Protein AF-A0AAE0IAZ5-F1 (afdb_monomer_lite)

pLDDT: mean 84.2, std 18.32, range [45.0, 98.31]

Foldseek 3Di:
DDDPDPPPPPPQDDFQDDCCVLLVQQFPVPRHRAASDADPVPRGGDPHDQDPVLVVVLVVLSSVLSNDQLQCSLPDCSLLVSNCSRHDPVCNVCSVVSSVVSSVSSVCVVVVVPPPPPPPPPPPPDPPPPPDDDDDPPPDDDPDDDPPPDDPDDDDPDDPPPDPPPVVVVVVVVVVVVVVVVVVVVVVVVVVVVVVVVVVVVVVVVVVVVVVVVVVVVVVVVVVVVVVVVVVVVVD

Secondary structure (DSSP, 8-state):
-----------PPPPSS-HHHHHT-EETTTTEEB-SSEEGGGTEE--PBPPHHHHHHHHHHHHHHTTS-HHHHHH-HHHHHHHHHHS-TTSGGGHHHHHHHHHHHHHHHHTT----------TT----------------------------------------THHHHHHHHHHHHHHHHHHHHHHHHHHHHHHHHHHHHHHHHHHHHHHHHHHHHHHHHHHHHHHHHHHHHTT-

Organism: NCBI:txid516989

Sequence (236 aa):
MPPTAYISRVKQEPKLWDPEEVIQLVNPATGSERCGGQAVTCGRRCQRKIAHVKVSRARRILDELAMLEPAEAAMSPRLSDVLDIMLCYQHGSQADEVSQQWTQRLLRLRTGISRPRLRTPRLGESPVPPAGHNNTKSNSQDGKNHKFKTSPKAHHAYFKQQPDSDNVEEDRQEDKAKAKARAEKRSEEARRMNNERNKRVKKKKKKKKKKKKKKKKKKKKKKKKNTANGKKQKRR

Radius of gyration: 33.98 Å; chains: 1; bounding box: 92×80×81 Å

Structure (mmCIF, N/CA/C/O backbone):
data_AF-A0AAE0IAZ5-F1
#
_entry.id   AF-A0AAE0IAZ5-F1
#
loop_
_atom_site.group_PDB
_atom_site.id
_atom_site.type_symbol
_atom_site.label_atom_id
_atom_site.label_alt_id
_atom_site.label_comp_id
_atom_site.label_asym_id
_atom_site.label_entity_id
_atom_site.label_seq_id
_atom_site.pdbx_PDB_ins_code
_atom_site.Cartn_x
_atom_site.Cartn_y
_atom_site.Cartn_z
_atom_site.occupancy
_atom_site.B_iso_or_equiv
_atom_site.auth_seq_id
_atom_site.auth_comp_id
_atom_site.auth_asym_id
_atom_site.auth_atom_id
_atom_site.pdbx_PDB_model_num
ATOM 1 N N . MET A 1 1 ? -39.108 4.772 -5.697 1.00 56.38 1 MET A N 1
ATOM 2 C CA . MET A 1 1 ? -38.321 3.710 -6.356 1.00 56.38 1 MET A CA 1
ATOM 3 C C . MET A 1 1 ? -36.854 4.112 -6.322 1.00 56.38 1 MET A C 1
ATOM 5 O O . MET A 1 1 ? -36.575 5.241 -6.709 1.00 56.38 1 MET A O 1
ATOM 9 N N . PRO A 1 2 ? -35.941 3.298 -5.766 1.00 58.88 2 PRO A N 1
ATOM 10 C CA . PRO A 1 2 ? -34.517 3.621 -5.771 1.00 58.88 2 PRO A CA 1
ATOM 11 C C . PRO A 1 2 ? -33.934 3.433 -7.185 1.00 58.88 2 PRO A C 1
ATOM 13 O O . PRO A 1 2 ? -34.322 2.481 -7.863 1.00 58.88 2 PRO A O 1
ATOM 16 N N . PRO A 1 3 ? -33.021 4.308 -7.641 1.00 64.81 3 PRO A N 1
ATOM 17 C CA . PRO A 1 3 ? -32.363 4.148 -8.931 1.00 64.81 3 PRO A CA 1
ATOM 18 C C . PRO A 1 3 ? -31.509 2.876 -8.914 1.00 64.81 3 PRO A C 1
ATOM 20 O O . PRO A 1 3 ? -30.591 2.731 -8.105 1.00 64.81 3 PRO A O 1
ATOM 23 N N . THR A 1 4 ? -31.824 1.938 -9.803 1.00 66.25 4 THR A N 1
ATOM 24 C CA . THR A 1 4 ? -30.995 0.768 -10.090 1.00 66.25 4 THR A CA 1
ATOM 25 C C . THR A 1 4 ? -29.730 1.250 -10.788 1.00 66.25 4 THR A C 1
ATOM 27 O O . THR A 1 4 ? -29.725 1.472 -11.997 1.00 66.25 4 THR A O 1
ATOM 30 N N . ALA A 1 5 ? -28.662 1.470 -10.021 1.00 64.81 5 ALA A N 1
ATOM 31 C CA . ALA A 1 5 ? -27.347 1.728 -10.584 1.00 64.81 5 ALA A CA 1
ATOM 32 C C . ALA A 1 5 ? -26.953 0.517 -11.439 1.00 64.81 5 ALA A C 1
ATOM 34 O O . ALA A 1 5 ? -26.715 -0.573 -10.917 1.00 64.81 5 ALA A O 1
ATOM 35 N N . TYR A 1 6 ? -26.938 0.710 -12.755 1.00 66.12 6 TYR A N 1
ATOM 36 C CA . TYR A 1 6 ? -26.460 -0.267 -13.719 1.00 66.12 6 TYR A CA 1
ATOM 37 C C . TYR A 1 6 ? -24.952 -0.408 -13.489 1.00 66.12 6 TYR A C 1
ATOM 39 O O . TYR A 1 6 ? -24.154 0.403 -13.956 1.00 66.12 6 TYR A O 1
ATOM 47 N N . ILE A 1 7 ? -24.553 -1.376 -12.662 1.00 70.44 7 ILE A N 1
ATOM 48 C CA . ILE A 1 7 ? -23.143 -1.713 -12.477 1.00 70.44 7 ILE A CA 1
ATOM 49 C C . ILE A 1 7 ? -22.727 -2.422 -13.759 1.00 70.44 7 ILE A C 1
ATOM 51 O O . ILE A 1 7 ? -22.862 -3.639 -13.883 1.00 70.44 7 ILE A O 1
ATOM 55 N N . SER A 1 8 ? -22.264 -1.644 -14.735 1.00 65.00 8 SER A N 1
ATOM 56 C CA . SER A 1 8 ? -21.617 -2.168 -15.928 1.00 65.00 8 SER A CA 1
ATOM 57 C C . SER A 1 8 ? -20.463 -3.059 -15.475 1.00 65.00 8 SER A C 1
ATOM 59 O O . SER A 1 8 ? -19.454 -2.577 -14.959 1.00 65.00 8 SER A O 1
ATOM 61 N N . ARG A 1 9 ? -20.637 -4.380 -15.612 1.00 70.94 9 ARG A N 1
ATOM 62 C CA . ARG A 1 9 ? -19.558 -5.356 -15.454 1.00 70.94 9 ARG A CA 1
ATOM 63 C C . ARG A 1 9 ? -18.517 -5.019 -16.510 1.00 70.94 9 ARG A C 1
ATOM 65 O O . ARG A 1 9 ? -18.689 -5.357 -17.677 1.00 70.94 9 ARG A O 1
ATOM 72 N N . VAL A 1 10 ? -17.460 -4.330 -16.100 1.00 73.19 10 VAL A N 1
ATOM 73 C CA . VAL A 1 10 ? -16.262 -4.177 -16.920 1.00 73.19 10 VAL A CA 1
ATOM 74 C C . VAL A 1 10 ? -15.781 -5.596 -17.209 1.00 73.19 10 VAL A C 1
ATOM 76 O O . VAL A 1 10 ? -15.456 -6.334 -16.275 1.00 73.19 10 VAL A O 1
ATOM 79 N N . LYS A 1 11 ? -15.837 -6.015 -18.479 1.00 78.62 11 LYS A N 1
ATOM 80 C CA . LYS A 1 11 ? -15.217 -7.269 -18.907 1.00 78.62 11 LYS A CA 1
ATOM 81 C C . LYS A 1 11 ? -13.735 -7.119 -18.591 1.00 78.62 11 LYS A C 1
ATOM 83 O O . LYS A 1 11 ? -13.081 -6.259 -19.168 1.00 78.62 11 LYS A O 1
ATOM 88 N N . GLN A 1 12 ? -13.250 -7.869 -17.608 1.00 81.00 12 GLN A N 1
ATOM 89 C CA . GLN A 1 12 ? -11.823 -7.889 -17.330 1.00 81.00 12 GLN A CA 1
ATOM 90 C C . GLN A 1 12 ? -11.151 -8.570 -18.512 1.00 81.00 12 GLN A C 1
ATOM 92 O O . GLN A 1 12 ? -11.561 -9.667 -18.899 1.00 81.00 12 GLN A O 1
ATOM 97 N N . GLU A 1 13 ? -10.176 -7.891 -19.107 1.00 84.75 13 GLU A N 1
ATOM 98 C CA . GLU A 1 13 ? -9.332 -8.502 -20.121 1.00 84.75 13 GLU A CA 1
ATOM 99 C C . GLU A 1 13 ? -8.625 -9.725 -19.514 1.00 84.75 13 GLU A C 1
ATOM 101 O O . GLU A 1 13 ? -8.307 -9.730 -18.315 1.00 84.75 13 GLU A O 1
ATOM 106 N N . PRO A 1 14 ? -8.453 -10.803 -20.295 1.00 90.38 14 PRO A N 1
ATOM 107 C CA . PRO A 1 14 ? -7.810 -12.007 -19.802 1.00 90.38 14 PRO A CA 1
ATOM 108 C C . PRO A 1 14 ? -6.362 -11.693 -19.416 1.00 90.38 14 PRO A C 1
ATOM 110 O O . PRO A 1 14 ? -5.584 -11.192 -20.223 1.00 90.38 14 PRO A O 1
ATOM 113 N N . LYS A 1 15 ? -5.999 -11.997 -18.169 1.00 94.31 15 LYS A N 1
ATOM 114 C CA . LYS A 1 15 ? -4.617 -11.886 -17.691 1.00 94.31 15 LYS A CA 1
ATOM 115 C C . LYS A 1 15 ? -3.776 -12.992 -18.326 1.00 94.31 15 LYS A C 1
ATOM 117 O O . LYS A 1 15 ? -4.202 -14.147 -18.337 1.00 94.31 15 LYS A O 1
ATOM 122 N N . LEU A 1 16 ? -2.581 -12.648 -18.801 1.00 95.19 16 LEU A N 1
ATOM 123 C CA . LEU A 1 16 ? -1.639 -13.589 -19.414 1.00 95.19 16 LEU A CA 1
ATOM 124 C C . LEU A 1 16 ? -0.946 -14.474 -18.369 1.00 95.19 16 LEU A C 1
ATOM 126 O O . LEU A 1 16 ? -0.566 -15.606 -18.657 1.00 95.19 16 LEU A O 1
ATOM 130 N N . TRP A 1 17 ? -0.791 -13.971 -17.143 1.00 95.94 17 TRP A N 1
ATOM 131 C CA . TRP A 1 17 ? -0.196 -14.698 -16.023 1.00 95.94 17 TRP A CA 1
ATOM 132 C C . TRP A 1 17 ? -0.843 -14.296 -14.693 1.00 95.94 17 TRP A C 1
ATOM 134 O O . TRP A 1 17 ? -1.392 -13.203 -14.563 1.00 95.94 17 TRP A O 1
ATOM 144 N N . ASP A 1 18 ? -0.791 -15.183 -13.693 1.00 95.38 18 ASP A N 1
ATOM 145 C CA . ASP A 1 18 ? -1.303 -14.884 -12.351 1.00 95.38 18 ASP A CA 1
ATOM 146 C C . ASP A 1 18 ? -0.231 -14.180 -11.496 1.00 95.38 18 ASP A C 1
ATOM 148 O O . ASP A 1 18 ? 0.785 -14.795 -11.137 1.00 95.38 18 ASP A O 1
ATOM 152 N N . PRO A 1 19 ? -0.429 -12.903 -11.115 1.00 95.25 19 PRO A N 1
ATOM 153 C CA . PRO A 1 19 ? 0.534 -12.198 -10.289 1.00 95.25 19 PRO A CA 1
ATOM 154 C C . PRO A 1 19 ? 0.683 -12.785 -8.887 1.00 95.25 19 PRO A C 1
ATOM 156 O O . PRO A 1 19 ? 1.767 -12.686 -8.310 1.00 95.25 19 PRO A O 1
ATOM 159 N N . GLU A 1 20 ? -0.348 -13.413 -8.315 1.00 94.19 20 GLU A N 1
ATOM 160 C CA . GLU A 1 20 ? -0.234 -13.973 -6.968 1.00 94.19 20 GLU A CA 1
ATOM 161 C C . GLU A 1 20 ? 0.734 -15.160 -6.932 1.00 94.19 20 GLU A C 1
ATOM 163 O O . GLU A 1 20 ? 1.584 -15.232 -6.033 1.00 94.19 20 GLU A O 1
ATOM 168 N N . GLU A 1 21 ? 0.654 -16.038 -7.933 1.00 92.81 21 GLU A N 1
ATOM 169 C CA . GLU A 1 21 ? 1.495 -17.226 -8.064 1.00 92.81 21 GLU A CA 1
ATOM 170 C C . GLU A 1 21 ? 2.947 -16.873 -8.420 1.00 92.81 21 GLU A C 1
ATOM 172 O O . GLU A 1 21 ? 3.891 -17.307 -7.747 1.00 92.81 21 GLU A O 1
ATOM 177 N N . VAL A 1 22 ? 3.137 -16.046 -9.452 1.00 94.12 22 VAL A N 1
ATOM 178 C CA . VAL A 1 22 ? 4.458 -15.752 -10.032 1.00 94.12 22 VAL A CA 1
ATOM 179 C C . VAL A 1 22 ? 5.316 -14.944 -9.066 1.00 94.12 22 VAL A C 1
ATOM 181 O O . VAL A 1 22 ? 6.473 -15.279 -8.780 1.00 94.12 22 VAL A O 1
ATOM 184 N N . ILE A 1 23 ? 4.734 -13.885 -8.512 1.00 93.06 23 ILE A N 1
ATOM 185 C CA . ILE A 1 23 ? 5.433 -12.963 -7.618 1.00 93.06 23 ILE A CA 1
ATOM 186 C C . ILE A 1 23 ? 5.443 -13.491 -6.177 1.00 93.06 23 ILE A C 1
ATOM 188 O O . ILE A 1 23 ? 6.266 -13.073 -5.356 1.00 93.06 23 ILE A O 1
ATOM 192 N N . GLN A 1 24 ? 4.605 -14.491 -5.878 1.00 92.38 24 GLN A N 1
ATOM 193 C CA . GLN A 1 24 ? 4.388 -15.025 -4.536 1.00 92.38 24 GLN A CA 1
ATOM 194 C C . GLN A 1 24 ? 3.959 -13.904 -3.591 1.00 92.38 24 GLN A C 1
ATOM 196 O O . GLN A 1 24 ? 4.603 -13.653 -2.574 1.00 92.38 24 GLN A O 1
ATOM 201 N N . LEU A 1 25 ? 2.903 -13.164 -3.928 1.00 91.50 25 LEU A N 1
ATOM 202 C CA . LEU A 1 25 ? 2.459 -12.024 -3.115 1.00 91.50 25 LEU A CA 1
ATOM 203 C C . LEU A 1 25 ? 2.058 -12.467 -1.694 1.00 91.50 25 LEU A C 1
ATOM 205 O O . LEU A 1 25 ? 2.362 -11.803 -0.698 1.00 91.50 25 LEU A O 1
ATOM 209 N N . VAL A 1 26 ? 1.451 -13.650 -1.596 1.00 93.25 26 VAL A N 1
ATOM 210 C CA . VAL A 1 26 ? 1.070 -14.292 -0.338 1.00 93.25 26 VAL A CA 1
ATOM 211 C C . VAL A 1 26 ? 2.294 -14.948 0.303 1.00 93.25 26 VAL A C 1
ATOM 213 O O . VAL A 1 26 ? 3.013 -15.729 -0.319 1.00 93.25 26 VAL A O 1
ATOM 216 N N . ASN A 1 27 ? 2.559 -14.637 1.574 1.00 90.19 27 ASN A N 1
ATOM 217 C CA . ASN A 1 27 ? 3.626 -15.298 2.316 1.00 90.19 27 ASN A CA 1
ATOM 218 C C . ASN A 1 27 ? 3.167 -16.716 2.712 1.00 90.19 27 ASN A C 1
ATOM 220 O O . ASN A 1 27 ? 2.237 -16.822 3.522 1.00 90.19 27 ASN A O 1
ATOM 224 N N . PRO A 1 28 ? 3.828 -17.785 2.224 1.00 87.50 28 PRO A N 1
ATOM 225 C CA . PRO A 1 28 ? 3.380 -19.165 2.426 1.00 87.50 28 PRO A CA 1
ATOM 226 C C . PRO A 1 28 ? 3.328 -19.563 3.904 1.00 87.50 28 PRO A C 1
ATOM 228 O O . PRO A 1 28 ? 2.461 -20.329 4.301 1.00 87.50 28 PRO A O 1
ATOM 231 N N . ALA A 1 29 ? 4.182 -18.980 4.752 1.00 89.44 29 ALA A N 1
ATOM 232 C CA . ALA A 1 29 ? 4.196 -19.276 6.184 1.00 89.44 29 ALA A CA 1
ATOM 233 C C . ALA A 1 29 ? 2.970 -18.730 6.936 1.00 89.44 29 ALA A C 1
ATOM 235 O O . ALA A 1 29 ? 2.714 -19.129 8.067 1.00 89.44 29 ALA A O 1
ATOM 236 N N . THR A 1 30 ? 2.255 -17.757 6.362 1.00 91.81 30 THR A N 1
ATOM 237 C CA . THR A 1 30 ? 1.129 -17.088 7.042 1.00 91.81 30 THR A CA 1
ATOM 238 C C . THR A 1 30 ? -0.175 -17.117 6.255 1.00 91.81 30 THR A C 1
ATOM 240 O O . THR A 1 30 ? -1.196 -16.727 6.812 1.00 91.81 30 THR A O 1
ATOM 243 N N . GLY A 1 31 ? -0.141 -17.468 4.965 1.00 93.00 31 GLY A N 1
ATOM 244 C CA . GLY A 1 31 ? -1.288 -17.333 4.064 1.00 93.00 31 GLY A CA 1
ATOM 245 C C . GLY A 1 31 ? -1.768 -15.887 3.895 1.00 93.00 31 GLY A C 1
ATOM 246 O O . GLY A 1 31 ? -2.917 -15.659 3.544 1.00 93.00 31 GLY A O 1
ATOM 247 N N . SER A 1 32 ? -0.925 -14.891 4.198 1.00 94.69 32 SER A N 1
ATOM 248 C CA . SER A 1 32 ? -1.301 -13.474 4.146 1.00 94.69 32 SER A CA 1
ATOM 249 C C . SER A 1 32 ? -0.265 -12.637 3.408 1.00 94.69 32 SER A C 1
ATOM 251 O O . SER A 1 32 ? 0.919 -12.977 3.369 1.00 94.69 32 SER A O 1
ATOM 253 N N . GLU A 1 33 ? -0.712 -11.521 2.847 1.00 95.25 33 GLU A N 1
ATOM 254 C CA . GLU A 1 33 ? 0.133 -10.561 2.142 1.00 95.25 33 GLU A CA 1
ATOM 255 C C . GLU A 1 33 ? 0.998 -9.807 3.157 1.00 95.25 33 GLU A C 1
ATOM 257 O O . GLU A 1 33 ? 0.514 -9.117 4.065 1.00 95.25 33 GLU A O 1
ATOM 262 N N . ARG A 1 34 ? 2.310 -9.997 3.050 1.00 96.25 34 ARG A N 1
ATOM 263 C CA . ARG A 1 34 ? 3.309 -9.442 3.968 1.00 96.25 34 ARG A CA 1
ATOM 264 C C . ARG A 1 34 ? 4.427 -8.799 3.162 1.00 96.25 34 ARG A C 1
ATOM 266 O O . ARG A 1 34 ? 4.444 -8.861 1.938 1.00 96.25 34 ARG A O 1
ATOM 273 N N . CYS A 1 35 ? 5.354 -8.176 3.878 1.00 97.31 35 CYS A N 1
ATOM 274 C CA . CYS A 1 35 ? 6.559 -7.616 3.288 1.00 97.31 35 CYS A CA 1
ATOM 275 C C . CYS A 1 35 ? 7.282 -8.635 2.389 1.00 97.31 35 CYS A C 1
ATOM 277 O O . CYS A 1 35 ? 7.501 -9.777 2.798 1.00 97.31 35 CYS A O 1
ATOM 279 N N . GLY A 1 36 ? 7.670 -8.193 1.190 1.00 95.75 36 GLY A N 1
ATOM 280 C CA . GLY A 1 36 ? 8.348 -9.024 0.194 1.00 95.75 36 GLY A CA 1
ATOM 281 C C . GLY A 1 36 ? 9.759 -9.470 0.587 1.00 95.75 36 GLY A C 1
ATOM 282 O O . GLY A 1 36 ? 10.146 -10.572 0.212 1.00 95.75 36 GLY A O 1
ATOM 283 N N . GLY A 1 37 ? 10.472 -8.648 1.364 1.00 96.88 37 GLY A N 1
ATOM 284 C CA . GLY A 1 37 ? 11.880 -8.843 1.716 1.00 96.88 37 GLY A CA 1
ATOM 285 C C . GLY A 1 37 ? 12.164 -10.005 2.671 1.00 96.88 37 GLY A C 1
ATOM 286 O O . GLY A 1 37 ? 11.274 -10.501 3.372 1.00 96.88 37 GLY A O 1
ATOM 287 N N . GLN A 1 38 ? 13.430 -10.410 2.717 1.00 97.00 38 GLN A N 1
ATOM 288 C CA . GLN A 1 38 ? 13.952 -11.506 3.525 1.00 97.00 38 GLN A CA 1
ATOM 289 C C . GLN A 1 38 ? 14.521 -10.982 4.850 1.00 97.00 38 GLN A C 1
ATOM 291 O O . GLN A 1 38 ? 15.376 -10.097 4.876 1.00 97.00 38 GLN A O 1
ATOM 296 N N . ALA A 1 39 ? 14.077 -11.551 5.970 1.00 95.19 39 ALA A N 1
ATOM 297 C CA . ALA A 1 39 ? 14.625 -11.225 7.280 1.00 95.19 39 ALA A CA 1
ATOM 298 C C . ALA A 1 39 ? 15.960 -11.959 7.485 1.00 95.19 39 ALA A C 1
ATOM 300 O O . ALA A 1 39 ? 15.966 -13.175 7.696 1.00 95.19 39 ALA A O 1
ATOM 301 N N . VAL A 1 40 ? 17.069 -11.212 7.463 1.00 92.38 40 VAL A N 1
ATOM 302 C CA . VAL A 1 40 ? 18.449 -11.737 7.560 1.00 92.38 40 VAL A CA 1
ATOM 303 C C . VAL A 1 40 ? 18.637 -12.636 8.785 1.00 92.38 40 VAL A C 1
ATOM 305 O O . VAL A 1 40 ? 19.206 -13.714 8.686 1.00 92.38 40 VAL A O 1
ATOM 308 N N . THR A 1 41 ? 18.085 -12.243 9.933 1.00 92.81 41 THR A N 1
ATOM 309 C CA . THR A 1 41 ? 18.257 -12.963 11.205 1.00 92.81 41 THR A CA 1
ATOM 310 C C . THR A 1 41 ? 17.585 -14.332 11.253 1.00 92.81 41 THR A C 1
ATOM 312 O O . THR A 1 41 ? 17.949 -15.157 12.082 1.00 92.81 41 THR A O 1
ATOM 315 N N . CYS A 1 42 ? 16.576 -14.575 10.415 1.00 91.25 42 CYS A N 1
ATOM 316 C CA . CYS A 1 42 ? 15.768 -15.794 10.475 1.00 91.25 42 CYS A CA 1
ATOM 317 C C . CYS A 1 42 ? 15.779 -16.592 9.167 1.00 91.25 42 CYS A C 1
ATOM 319 O O . CYS A 1 42 ? 15.058 -17.583 9.082 1.00 91.25 42 CYS A O 1
ATOM 321 N N . GLY A 1 43 ? 16.490 -16.128 8.133 1.00 93.00 43 GLY A N 1
ATOM 322 C CA . GLY A 1 43 ? 16.538 -16.792 6.827 1.00 93.00 43 GLY A CA 1
ATOM 323 C C . GLY A 1 43 ? 15.163 -17.018 6.186 1.00 93.00 43 GLY A C 1
ATOM 324 O O . GLY A 1 43 ? 15.011 -17.908 5.356 1.00 93.00 43 GLY A O 1
ATOM 325 N N . ARG A 1 44 ? 14.144 -16.238 6.571 1.00 94.00 44 ARG A N 1
ATOM 326 C CA . ARG A 1 44 ? 12.754 -16.389 6.109 1.00 94.00 44 ARG A CA 1
ATOM 327 C C . ARG A 1 44 ? 12.173 -15.058 5.658 1.00 94.00 44 ARG A C 1
ATOM 329 O O . ARG A 1 44 ? 12.635 -13.996 6.077 1.00 94.00 44 ARG A O 1
ATOM 336 N N . ARG A 1 45 ? 11.094 -15.108 4.878 1.00 95.00 45 ARG A N 1
ATOM 337 C CA . ARG A 1 45 ? 10.405 -13.905 4.402 1.00 95.00 45 ARG A CA 1
ATOM 338 C C . ARG A 1 45 ? 9.823 -13.097 5.560 1.00 95.00 45 ARG A C 1
ATOM 340 O O . ARG A 1 45 ? 9.281 -13.655 6.521 1.00 95.00 45 ARG A O 1
ATOM 347 N N . CYS A 1 46 ? 9.915 -11.776 5.468 1.00 96.56 46 CYS A N 1
ATOM 348 C CA . CYS A 1 46 ? 9.467 -10.867 6.507 1.00 96.56 46 CYS A CA 1
ATOM 349 C C . CYS A 1 46 ? 7.973 -11.065 6.824 1.00 96.56 46 CYS A C 1
ATOM 351 O O . CYS A 1 46 ? 7.111 -11.128 5.948 1.00 96.56 46 CYS A O 1
ATOM 353 N N . GLN A 1 47 ? 7.647 -11.121 8.117 1.00 96.19 47 GLN A N 1
ATOM 354 C CA . GLN A 1 47 ? 6.272 -11.293 8.596 1.00 96.19 47 GLN A CA 1
ATOM 355 C C . GLN A 1 47 ? 5.571 -9.966 8.916 1.00 96.19 47 GLN A C 1
ATOM 357 O O . GLN A 1 47 ? 4.463 -9.962 9.458 1.00 96.19 47 GLN A O 1
ATOM 362 N N . ARG A 1 48 ? 6.177 -8.814 8.610 1.00 96.31 48 ARG A N 1
ATOM 363 C CA . ARG A 1 48 ? 5.555 -7.514 8.886 1.00 96.31 48 ARG A CA 1
ATOM 364 C C . ARG A 1 48 ? 4.355 -7.299 7.959 1.00 96.31 48 ARG A C 1
ATOM 366 O O . ARG A 1 48 ? 4.446 -7.522 6.754 1.00 96.31 48 ARG A O 1
ATOM 373 N N . LYS A 1 49 ? 3.222 -6.882 8.534 1.00 96.94 49 LYS A N 1
ATOM 374 C CA . LYS A 1 49 ? 2.005 -6.556 7.775 1.00 96.94 49 LYS A CA 1
ATOM 375 C C . LYS A 1 49 ? 2.218 -5.276 6.975 1.00 96.94 49 LYS A C 1
ATOM 377 O O . LYS A 1 49 ? 2.684 -4.282 7.533 1.00 96.94 49 LYS A O 1
ATOM 382 N N . ILE A 1 50 ? 1.834 -5.304 5.705 1.00 97.44 50 ILE A N 1
ATOM 383 C CA . ILE A 1 50 ? 1.714 -4.106 4.877 1.00 97.44 50 ILE A CA 1
ATOM 384 C C . ILE A 1 50 ? 0.288 -3.567 5.033 1.00 97.44 50 ILE A C 1
ATOM 386 O O . ILE A 1 50 ? -0.658 -4.320 5.267 1.00 97.44 50 ILE A O 1
ATOM 390 N N . ALA A 1 51 ? 0.128 -2.246 4.991 1.00 96.38 51 ALA A N 1
ATOM 391 C CA . ALA A 1 51 ? -1.187 -1.628 5.114 1.00 96.38 51 ALA A CA 1
ATOM 392 C C . ALA A 1 51 ? -2.088 -2.049 3.942 1.00 96.38 51 ALA A C 1
ATOM 394 O O . ALA A 1 51 ? -1.664 -1.973 2.794 1.00 96.38 51 ALA A O 1
ATOM 395 N N . HIS A 1 52 ? -3.345 -2.407 4.216 1.00 96.19 52 HIS A N 1
ATOM 396 C CA . HIS A 1 52 ? -4.287 -2.892 3.196 1.00 96.19 52 HIS A CA 1
ATOM 397 C C . HIS A 1 52 ? -4.382 -1.974 1.966 1.00 96.19 52 HIS A C 1
ATOM 399 O O . HIS A 1 52 ? -4.363 -2.448 0.838 1.00 96.19 52 HIS A O 1
ATOM 405 N N . VAL A 1 53 ? -4.414 -0.651 2.167 1.00 97.06 53 VAL A N 1
ATOM 406 C CA . VAL A 1 53 ? -4.476 0.337 1.071 1.00 97.06 53 VAL A CA 1
ATOM 407 C C . VAL A 1 53 ? -3.258 0.244 0.144 1.00 97.06 53 VAL A C 1
ATOM 409 O O . VAL A 1 53 ? -3.401 0.351 -1.070 1.00 97.06 53 VAL A O 1
ATOM 412 N N . LYS A 1 54 ? -2.066 0.007 0.704 1.00 97.19 54 LYS A N 1
ATOM 413 C CA . LYS A 1 54 ? -0.841 -0.201 -0.075 1.00 97.19 54 LYS A CA 1
ATOM 414 C C . LYS A 1 54 ? -0.924 -1.493 -0.876 1.00 97.19 54 LYS A C 1
ATOM 416 O O . LYS A 1 54 ? -0.669 -1.473 -2.071 1.00 97.19 54 LYS A O 1
ATOM 421 N N . VAL A 1 55 ? -1.360 -2.578 -0.242 1.00 96.81 55 VAL A N 1
ATOM 422 C CA . VAL A 1 55 ? -1.504 -3.868 -0.925 1.00 96.81 55 VAL A CA 1
ATOM 423 C C . VAL A 1 55 ? -2.537 -3.795 -2.052 1.00 96.81 55 VAL A C 1
ATOM 425 O O . VAL A 1 55 ? -2.269 -4.244 -3.158 1.00 96.81 55 VAL A O 1
ATOM 428 N N . SER A 1 56 ? -3.671 -3.126 -1.824 1.00 96.69 56 SER A N 1
ATOM 429 C CA . SER A 1 56 ? -4.673 -2.872 -2.867 1.00 96.69 56 SER A CA 1
ATOM 430 C C . SER A 1 56 ? -4.097 -2.077 -4.044 1.00 96.69 56 SER A C 1
ATOM 432 O O . SER A 1 56 ? -4.424 -2.361 -5.191 1.00 96.69 56 SER A O 1
ATOM 434 N N . ARG A 1 57 ? -3.236 -1.082 -3.780 1.00 97.50 57 ARG A N 1
ATOM 435 C CA . ARG A 1 57 ? -2.555 -0.310 -4.831 1.00 97.50 57 ARG A CA 1
ATOM 436 C C . ARG A 1 57 ? -1.561 -1.174 -5.608 1.00 97.50 57 ARG A C 1
ATOM 438 O O . ARG A 1 57 ? -1.574 -1.128 -6.830 1.00 97.50 57 ARG A O 1
ATOM 445 N N . ALA A 1 58 ? -0.742 -1.959 -4.911 1.00 97.50 58 ALA A N 1
ATOM 446 C CA . ALA A 1 58 ? 0.201 -2.890 -5.523 1.00 97.50 58 ALA A CA 1
ATOM 447 C C . ALA A 1 58 ? -0.514 -3.911 -6.420 1.00 97.50 58 ALA A C 1
ATOM 449 O O . ALA A 1 58 ? -0.118 -4.084 -7.565 1.00 97.50 58 ALA A O 1
ATOM 450 N N . ARG A 1 59 ? -1.616 -4.508 -5.940 1.00 96.94 59 ARG A N 1
ATOM 451 C CA . ARG A 1 59 ? -2.448 -5.438 -6.720 1.00 96.94 59 ARG A CA 1
ATOM 452 C C . ARG A 1 59 ? -2.930 -4.833 -8.034 1.00 96.94 59 ARG A C 1
ATOM 454 O O . ARG A 1 59 ? -2.805 -5.486 -9.051 1.00 96.94 59 ARG A O 1
ATOM 461 N N . ARG A 1 60 ? -3.408 -3.583 -8.034 1.00 96.94 60 ARG A N 1
ATOM 462 C CA . ARG A 1 60 ? -3.844 -2.919 -9.278 1.00 96.94 60 ARG A CA 1
ATOM 463 C C . ARG A 1 60 ? -2.712 -2.794 -10.294 1.00 96.94 60 ARG A C 1
ATOM 465 O O . ARG A 1 60 ? -2.909 -3.118 -11.453 1.00 96.94 60 ARG A O 1
ATOM 472 N N . ILE A 1 61 ? -1.524 -2.381 -9.850 1.00 98.06 61 ILE A N 1
ATOM 473 C CA . ILE A 1 61 ? -0.357 -2.271 -10.738 1.00 98.06 61 ILE A CA 1
ATOM 474 C C . ILE A 1 61 ? 0.040 -3.655 -11.267 1.00 98.06 61 ILE A C 1
ATOM 476 O O . ILE A 1 61 ? 0.337 -3.792 -12.447 1.00 98.06 61 ILE A O 1
ATOM 480 N N . LEU A 1 62 ? 0.015 -4.681 -10.414 1.00 97.31 62 LEU A N 1
ATOM 481 C CA . LEU A 1 62 ? 0.299 -6.056 -10.822 1.00 97.31 62 LEU A CA 1
ATOM 482 C C . LEU A 1 62 ? -0.745 -6.615 -11.789 1.00 97.31 62 LEU A C 1
ATOM 484 O O . LEU A 1 62 ? -0.369 -7.292 -12.733 1.00 97.31 62 LEU A O 1
ATOM 488 N N . ASP A 1 63 ? -2.024 -6.314 -11.583 1.00 96.38 63 ASP A N 1
ATOM 489 C CA . ASP A 1 63 ? -3.101 -6.697 -12.494 1.00 96.38 63 ASP A CA 1
ATOM 490 C C . ASP A 1 63 ? -2.920 -6.036 -13.864 1.00 96.38 63 ASP A C 1
ATOM 492 O O . ASP A 1 63 ? -3.141 -6.682 -14.879 1.00 96.38 63 ASP A O 1
ATOM 496 N N . GLU A 1 64 ? -2.468 -4.780 -13.896 1.00 96.50 64 GLU A N 1
ATOM 497 C CA . GLU A 1 64 ? -2.141 -4.078 -15.138 1.00 96.50 64 GLU A CA 1
ATOM 498 C C . GLU A 1 64 ? -0.906 -4.678 -15.830 1.00 96.50 64 GLU A C 1
ATOM 500 O O . GLU A 1 64 ? -0.911 -4.868 -17.042 1.00 96.50 64 GLU A O 1
ATOM 505 N N . LEU A 1 65 ? 0.131 -5.040 -15.068 1.00 97.50 65 LEU A N 1
ATOM 506 C CA . LEU A 1 65 ? 1.309 -5.741 -15.593 1.00 97.50 65 LEU A CA 1
ATOM 507 C C . LEU A 1 65 ? 0.987 -7.163 -16.069 1.00 97.50 65 LEU A C 1
ATOM 509 O O . LEU A 1 65 ? 1.637 -7.657 -16.984 1.00 97.50 65 LEU A O 1
ATOM 513 N N . ALA A 1 66 ? -0.015 -7.811 -15.475 1.00 97.31 66 ALA A N 1
ATOM 514 C CA . ALA A 1 66 ? -0.469 -9.146 -15.853 1.00 97.31 66 ALA A CA 1
ATOM 515 C C . ALA A 1 66 ? -1.173 -9.191 -17.218 1.00 97.31 66 ALA A C 1
ATOM 517 O O . ALA A 1 66 ? -1.384 -10.276 -17.759 1.00 97.31 66 ALA A O 1
ATOM 518 N N . MET A 1 67 ? -1.530 -8.031 -17.776 1.00 96.75 67 MET A N 1
ATOM 519 C CA . MET A 1 67 ? -2.037 -7.904 -19.147 1.00 96.75 67 MET A CA 1
ATOM 520 C C . MET A 1 67 ? -0.906 -7.800 -20.181 1.00 96.75 67 MET A C 1
ATOM 522 O O . MET A 1 67 ? -1.166 -7.914 -21.373 1.00 96.75 67 MET A O 1
ATOM 526 N N . LEU A 1 68 ? 0.337 -7.585 -19.739 1.00 97.19 68 LEU A N 1
ATOM 527 C CA . LEU A 1 68 ? 1.515 -7.530 -20.602 1.00 97.19 68 LEU A CA 1
ATOM 528 C C . LEU A 1 68 ? 2.204 -8.893 -20.668 1.00 97.19 68 LEU A C 1
ATOM 530 O O . LEU A 1 68 ? 2.130 -9.698 -19.729 1.00 97.19 68 LEU A O 1
ATOM 534 N N . GLU A 1 69 ? 2.942 -9.117 -21.752 1.00 96.62 69 GLU A N 1
ATOM 535 C CA . GLU A 1 69 ? 3.821 -10.276 -21.881 1.00 96.62 69 GLU A CA 1
ATOM 536 C C . GLU A 1 69 ? 4.816 -10.327 -20.704 1.00 96.62 69 GLU A C 1
ATOM 538 O O . GLU A 1 69 ? 5.377 -9.289 -20.328 1.00 96.62 69 GLU A O 1
ATOM 543 N N . PRO A 1 70 ? 5.104 -11.505 -20.110 1.00 96.81 70 PRO A N 1
ATOM 544 C CA . PRO A 1 70 ? 5.949 -11.596 -18.919 1.00 96.81 70 PRO A CA 1
ATOM 545 C C . PRO A 1 70 ? 7.322 -10.929 -19.069 1.00 96.81 70 PRO A C 1
ATOM 547 O O . PRO A 1 70 ? 7.828 -10.352 -18.110 1.00 96.81 70 PRO A O 1
ATOM 550 N N . ALA A 1 71 ? 7.929 -10.972 -20.260 1.00 96.94 71 ALA A N 1
ATOM 551 C CA . ALA A 1 71 ? 9.212 -10.313 -20.510 1.00 96.94 71 ALA A CA 1
ATOM 552 C C . ALA A 1 71 ? 9.108 -8.780 -20.500 1.00 96.94 71 ALA A C 1
ATOM 554 O O . ALA A 1 71 ? 9.996 -8.119 -19.966 1.00 96.94 71 ALA A O 1
ATOM 555 N N . GLU A 1 72 ? 8.023 -8.219 -21.034 1.00 97.88 72 GLU A N 1
ATOM 556 C CA . GLU A 1 72 ? 7.765 -6.777 -20.992 1.00 97.88 72 GLU A CA 1
ATOM 557 C C . GLU A 1 72 ? 7.458 -6.326 -19.564 1.00 97.88 72 GLU A C 1
ATOM 559 O O . GLU A 1 72 ? 8.044 -5.362 -19.069 1.00 97.88 72 GLU A O 1
ATOM 564 N N . ALA A 1 73 ? 6.614 -7.083 -18.855 1.00 97.81 73 ALA A N 1
ATOM 565 C CA . ALA A 1 73 ? 6.317 -6.840 -17.449 1.00 97.81 73 ALA A CA 1
ATOM 566 C C . ALA A 1 73 ? 7.584 -6.876 -16.575 1.00 97.81 73 ALA A C 1
ATOM 568 O O . ALA A 1 73 ? 7.728 -6.060 -15.665 1.00 97.81 73 ALA A O 1
ATOM 569 N N . ALA A 1 74 ? 8.523 -7.781 -16.874 1.00 97.44 74 ALA A N 1
ATOM 570 C CA . ALA A 1 74 ? 9.783 -7.936 -16.147 1.00 97.44 74 ALA A CA 1
ATOM 571 C C . ALA A 1 74 ? 10.745 -6.748 -16.307 1.00 97.44 74 ALA A C 1
ATOM 573 O O . ALA A 1 74 ? 11.566 -6.518 -15.418 1.00 97.44 74 ALA A O 1
ATOM 574 N N . MET A 1 75 ? 10.652 -6.023 -17.426 1.00 97.44 75 MET A N 1
ATOM 575 C CA . MET A 1 75 ? 11.449 -4.824 -17.721 1.00 97.44 75 MET A CA 1
ATOM 576 C C . MET A 1 75 ? 10.717 -3.525 -17.362 1.00 97.44 75 MET A C 1
ATOM 578 O O . MET A 1 75 ? 11.303 -2.445 -17.418 1.00 97.44 75 MET A O 1
ATOM 582 N N . SER A 1 76 ? 9.436 -3.607 -16.997 1.00 98.06 76 SER A N 1
ATOM 583 C CA . SER A 1 76 ? 8.628 -2.434 -16.694 1.00 98.06 76 SER A CA 1
ATOM 584 C C . SER A 1 76 ? 9.102 -1.743 -15.408 1.00 98.06 76 SER A C 1
ATOM 586 O O . SER A 1 76 ? 9.189 -2.395 -14.362 1.00 98.06 76 SER A O 1
ATOM 588 N N . PRO A 1 77 ? 9.299 -0.409 -15.407 1.00 97.69 77 PRO A N 1
ATOM 589 C CA . PRO A 1 77 ? 9.650 0.330 -14.190 1.00 97.69 77 PRO A CA 1
ATOM 590 C C . PRO A 1 77 ? 8.552 0.245 -13.118 1.00 97.69 77 PRO A C 1
ATOM 592 O O . PRO A 1 77 ? 8.825 0.384 -11.927 1.00 97.69 77 PRO A O 1
ATOM 595 N N . ARG A 1 78 ? 7.310 -0.064 -13.517 1.00 97.88 78 ARG A N 1
ATOM 596 C CA . ARG A 1 78 ? 6.181 -0.233 -12.593 1.00 97.88 78 ARG A CA 1
ATOM 597 C C . ARG A 1 78 ? 6.347 -1.443 -11.674 1.00 97.88 78 ARG A C 1
ATOM 599 O O . ARG A 1 78 ? 5.716 -1.490 -10.621 1.00 97.88 78 ARG A O 1
ATOM 606 N N . LEU A 1 79 ? 7.191 -2.410 -12.041 1.00 97.25 79 LEU A N 1
ATOM 607 C CA . LEU A 1 79 ? 7.538 -3.524 -11.163 1.00 97.25 79 LEU A CA 1
ATOM 608 C C . LEU A 1 79 ? 8.296 -3.025 -9.921 1.00 97.25 79 LEU A C 1
ATOM 610 O O . LEU A 1 79 ? 7.997 -3.453 -8.805 1.00 97.25 79 LEU A O 1
ATOM 614 N N . SER A 1 80 ? 9.201 -2.057 -10.096 1.00 96.88 80 SER A N 1
ATOM 615 C CA . SER A 1 80 ? 9.915 -1.399 -8.995 1.00 96.88 80 SER A CA 1
ATOM 616 C C . SER A 1 80 ? 8.966 -0.589 -8.107 1.00 96.88 80 SER A C 1
ATOM 618 O O . SER A 1 80 ? 9.032 -0.708 -6.883 1.00 96.88 80 SER A O 1
ATOM 620 N N . ASP A 1 81 ? 7.992 0.121 -8.692 1.00 97.62 81 ASP A N 1
ATOM 621 C CA . ASP A 1 81 ? 6.959 0.834 -7.918 1.00 97.62 81 ASP A CA 1
ATOM 622 C C . ASP A 1 81 ? 6.187 -0.108 -6.978 1.00 97.62 81 ASP A C 1
ATOM 624 O O . ASP A 1 81 ? 5.832 0.250 -5.850 1.00 97.62 81 ASP A O 1
ATOM 628 N N . VAL A 1 82 ? 5.902 -1.336 -7.430 1.00 97.88 82 VAL A N 1
ATOM 629 C CA . VAL A 1 82 ? 5.230 -2.346 -6.602 1.00 97.88 82 VAL A CA 1
ATOM 630 C C . VAL A 1 82 ? 6.097 -2.733 -5.407 1.00 97.88 82 VAL A C 1
ATOM 632 O O . VAL A 1 82 ? 5.573 -2.887 -4.299 1.00 97.88 82 VAL A O 1
ATOM 635 N N . LEU A 1 83 ? 7.410 -2.861 -5.592 1.00 96.81 83 LEU A N 1
ATOM 636 C CA . LEU A 1 83 ? 8.340 -3.222 -4.523 1.00 96.81 83 LEU A CA 1
ATOM 637 C C . LEU A 1 83 ? 8.448 -2.130 -3.466 1.00 96.81 83 LEU A C 1
ATOM 639 O O . LEU A 1 83 ? 8.346 -2.437 -2.277 1.00 96.81 83 LEU A O 1
ATOM 643 N N . ASP A 1 84 ? 8.506 -0.866 -3.874 1.00 96.69 84 ASP A N 1
ATOM 644 C CA . ASP A 1 84 ? 8.491 0.275 -2.951 1.00 96.69 84 ASP A CA 1
ATOM 645 C C . ASP A 1 84 ? 7.225 0.311 -2.080 1.00 96.69 84 ASP A C 1
ATOM 647 O O . ASP A 1 84 ? 7.224 0.752 -0.922 1.00 96.69 84 ASP A O 1
ATOM 651 N N . ILE A 1 85 ? 6.111 -0.187 -2.619 1.00 97.94 85 ILE A N 1
ATOM 652 C CA . ILE A 1 85 ? 4.843 -0.294 -1.897 1.00 97.94 85 ILE A CA 1
ATOM 653 C C . ILE A 1 85 ? 4.826 -1.523 -0.970 1.00 97.94 85 ILE A C 1
ATOM 655 O O . ILE A 1 85 ? 4.301 -1.435 0.150 1.00 97.94 85 ILE A O 1
ATOM 659 N N . MET A 1 86 ? 5.367 -2.654 -1.433 1.00 97.81 86 MET A N 1
ATOM 660 C CA . MET A 1 86 ? 5.273 -3.969 -0.788 1.00 97.81 86 MET A CA 1
ATOM 661 C C . MET A 1 86 ? 6.402 -4.271 0.199 1.00 97.81 86 MET A C 1
ATOM 663 O O . MET A 1 86 ? 6.270 -5.192 1.011 1.00 97.81 86 MET A O 1
ATOM 667 N N . LEU A 1 87 ? 7.493 -3.512 0.187 1.00 97.50 87 LEU A N 1
ATOM 668 C CA . LEU A 1 87 ? 8.563 -3.618 1.171 1.00 97.50 87 LEU A CA 1
ATOM 669 C C . LEU A 1 87 ? 8.271 -2.741 2.390 1.00 97.50 87 LEU A C 1
ATOM 671 O O . LEU A 1 87 ? 7.707 -1.647 2.317 1.00 97.50 87 LEU A O 1
ATOM 675 N N . CYS A 1 88 ? 8.624 -3.244 3.573 1.00 97.38 88 CYS A N 1
ATOM 676 C CA . CYS A 1 88 ? 8.606 -2.414 4.768 1.00 97.38 88 CYS A CA 1
ATOM 677 C C . CYS A 1 88 ? 9.887 -1.580 4.855 1.00 97.38 88 CYS A C 1
ATOM 679 O O . CYS A 1 88 ? 10.906 -1.934 4.275 1.00 97.38 88 CYS A O 1
ATOM 681 N N . TYR A 1 89 ? 9.869 -0.525 5.673 1.00 96.81 89 TYR A N 1
ATOM 682 C CA . TYR A 1 89 ? 11.017 0.380 5.814 1.00 96.81 89 TYR A CA 1
ATOM 683 C C . TYR A 1 89 ? 12.332 -0.307 6.229 1.00 96.81 89 TYR A C 1
ATOM 685 O O . TYR A 1 89 ? 13.394 0.251 5.999 1.00 96.81 89 TYR A O 1
ATOM 693 N N . GLN A 1 90 ? 12.282 -1.490 6.857 1.00 96.88 90 GLN A N 1
ATOM 694 C CA . GLN A 1 90 ? 13.486 -2.233 7.263 1.00 96.88 90 GLN A CA 1
ATOM 695 C C . GLN A 1 90 ? 14.133 -3.001 6.108 1.00 96.88 90 GLN A C 1
ATOM 697 O O . GLN A 1 90 ? 15.297 -3.359 6.212 1.00 96.88 90 GLN A O 1
ATOM 702 N N . HIS A 1 91 ? 13.382 -3.268 5.039 1.00 97.94 91 HIS A N 1
ATOM 703 C CA . HIS A 1 91 ? 13.841 -4.043 3.887 1.00 97.94 91 HIS A CA 1
ATOM 704 C C . HIS A 1 91 ? 13.817 -3.207 2.601 1.00 97.94 91 HIS A C 1
ATOM 706 O O . HIS A 1 91 ? 13.801 -3.774 1.519 1.00 97.94 91 HIS A O 1
ATOM 712 N N . GLY A 1 92 ? 13.802 -1.871 2.699 1.00 96.88 92 GLY A N 1
ATOM 713 C CA . GLY A 1 92 ? 13.829 -0.996 1.520 1.00 96.88 92 GLY A CA 1
ATOM 714 C C . GLY A 1 92 ? 15.097 -1.179 0.681 1.00 96.88 92 GLY A C 1
ATOM 715 O O . GLY A 1 92 ? 15.028 -1.175 -0.538 1.00 96.88 92 GLY A O 1
ATOM 716 N N . SER A 1 93 ? 16.234 -1.465 1.320 1.00 96.94 93 SER A N 1
ATOM 717 C CA . SER A 1 93 ? 17.496 -1.769 0.631 1.00 96.94 93 SER A CA 1
ATOM 718 C C . SER A 1 93 ? 17.497 -3.100 -0.130 1.00 96.94 93 SER A C 1
ATOM 720 O O . SER A 1 93 ? 18.434 -3.363 -0.870 1.00 96.94 93 SER A O 1
ATOM 722 N N . GLN A 1 94 ? 16.479 -3.949 0.052 1.00 97.50 94 GLN A N 1
ATOM 723 C CA . GLN A 1 94 ? 16.327 -5.207 -0.688 1.00 97.50 94 GLN A CA 1
ATOM 724 C C . GLN A 1 94 ? 15.485 -5.039 -1.961 1.00 97.50 94 GLN A C 1
ATOM 726 O O . GLN A 1 94 ? 15.180 -6.037 -2.609 1.00 97.50 94 GLN A O 1
ATOM 731 N N . ALA A 1 95 ? 15.070 -3.815 -2.312 1.00 96.94 95 ALA A N 1
ATOM 732 C CA . ALA A 1 95 ? 14.234 -3.566 -3.486 1.00 96.94 95 ALA A CA 1
ATOM 733 C C . ALA A 1 95 ? 14.852 -4.141 -4.766 1.00 96.94 95 ALA A C 1
ATOM 735 O O . ALA A 1 95 ? 14.198 -4.933 -5.440 1.00 96.94 95 ALA A O 1
ATOM 736 N N . ASP A 1 96 ? 16.124 -3.848 -5.037 1.00 97.06 96 ASP A N 1
ATOM 737 C CA . ASP A 1 96 ? 16.800 -4.309 -6.253 1.00 97.06 96 ASP A CA 1
ATOM 738 C C . ASP A 1 96 ? 16.936 -5.834 -6.306 1.00 97.06 96 ASP A C 1
ATOM 740 O O . ASP A 1 96 ? 16.648 -6.454 -7.328 1.00 97.06 96 ASP A O 1
ATOM 744 N N . GLU A 1 97 ? 17.311 -6.465 -5.191 1.00 96.81 97 GLU A N 1
ATOM 745 C CA . GLU A 1 97 ? 17.453 -7.922 -5.108 1.00 96.81 97 GLU A CA 1
ATOM 746 C C . GLU A 1 97 ? 16.108 -8.627 -5.334 1.00 96.81 97 GLU A C 1
ATOM 748 O O . GLU A 1 97 ? 16.008 -9.573 -6.118 1.00 96.81 97 GLU A O 1
ATOM 753 N N . VAL A 1 98 ? 15.046 -8.150 -4.677 1.00 96.50 98 VAL A N 1
ATOM 754 C CA . VAL A 1 98 ? 13.701 -8.716 -4.842 1.00 96.50 98 VAL A CA 1
ATOM 755 C C . VAL A 1 98 ? 13.183 -8.461 -6.261 1.00 96.50 98 VAL A C 1
ATOM 757 O O . VAL A 1 98 ? 12.560 -9.354 -6.836 1.00 96.50 98 VAL A O 1
ATOM 760 N N . SER A 1 99 ? 13.492 -7.303 -6.852 1.00 96.69 99 SER A N 1
ATOM 761 C CA . SER A 1 99 ? 13.178 -6.988 -8.250 1.00 96.69 99 SER A CA 1
ATOM 762 C C . SER A 1 99 ? 13.817 -7.987 -9.201 1.00 96.69 99 SER A C 1
ATOM 764 O O . SER A 1 99 ? 13.113 -8.644 -9.964 1.00 96.69 99 SER A O 1
ATOM 766 N N . GLN A 1 100 ? 15.124 -8.226 -9.065 1.00 96.81 100 GLN A N 1
ATOM 767 C CA . GLN A 1 100 ? 15.836 -9.217 -9.872 1.00 96.81 100 GLN A CA 1
ATOM 768 C C . GLN A 1 100 ? 15.227 -10.617 -9.731 1.00 96.81 100 GLN A C 1
ATOM 770 O O . GLN A 1 100 ? 15.051 -11.321 -10.728 1.00 96.81 100 GLN A O 1
ATOM 775 N N . GLN A 1 101 ? 14.844 -11.024 -8.515 1.00 95.88 101 GLN A N 1
ATOM 776 C CA . GLN A 1 101 ? 14.161 -12.302 -8.300 1.00 95.88 101 GLN A CA 1
ATOM 777 C C . GLN A 1 101 ? 12.806 -12.366 -9.022 1.00 95.88 101 GLN A C 1
ATOM 779 O O . GLN A 1 101 ? 12.452 -13.418 -9.557 1.00 95.88 101 GLN A O 1
ATOM 784 N N . TRP A 1 102 ? 12.035 -11.277 -9.037 1.00 96.50 102 TRP A N 1
ATOM 785 C CA . TRP A 1 102 ? 10.741 -11.212 -9.723 1.00 96.50 102 TRP A CA 1
ATOM 786 C C . TRP A 1 102 ? 10.910 -11.212 -11.243 1.00 96.50 102 TRP A C 1
ATOM 788 O O . TRP A 1 102 ? 10.269 -12.020 -11.917 1.00 96.50 102 TRP A O 1
ATOM 798 N N . THR A 1 103 ? 11.838 -10.412 -11.771 1.00 96.81 103 THR A N 1
ATOM 799 C CA . THR A 1 103 ? 12.230 -10.399 -13.186 1.00 96.81 103 THR A CA 1
ATOM 800 C C . THR A 1 103 ? 12.635 -11.797 -13.651 1.00 96.81 103 THR A C 1
ATOM 802 O O . THR A 1 103 ? 12.109 -12.294 -14.644 1.00 96.81 103 THR A O 1
ATOM 805 N N . GLN A 1 104 ? 13.491 -12.503 -12.902 1.00 96.00 104 GLN A N 1
ATOM 806 C CA . GLN A 1 104 ? 13.885 -13.873 -13.250 1.00 96.00 104 GLN A CA 1
ATOM 807 C C . GLN A 1 104 ? 12.701 -14.846 -13.286 1.00 96.00 104 GLN A C 1
ATOM 809 O O . GLN A 1 104 ? 12.666 -15.737 -14.133 1.00 96.00 104 GLN A O 1
ATOM 814 N N . ARG A 1 105 ? 11.728 -14.712 -12.376 1.00 95.31 105 ARG A N 1
ATOM 815 C CA . ARG A 1 105 ? 10.534 -15.573 -12.368 1.00 95.31 105 ARG A CA 1
ATOM 816 C C . ARG A 1 105 ? 9.643 -15.311 -13.574 1.00 95.31 105 ARG A C 1
ATOM 818 O O . ARG A 1 105 ? 9.209 -16.273 -14.195 1.00 95.31 105 ARG A O 1
ATOM 825 N N . LEU A 1 106 ? 9.427 -14.045 -13.920 1.00 96.31 106 LEU A N 1
ATOM 826 C CA . LEU A 1 106 ? 8.663 -13.656 -15.105 1.00 96.31 106 LEU A CA 1
ATOM 827 C C . LEU A 1 106 ? 9.322 -14.163 -16.393 1.00 96.31 106 LEU A C 1
ATOM 829 O O . LEU A 1 106 ? 8.661 -14.777 -17.226 1.00 96.31 106 LEU A O 1
ATOM 833 N N . LEU A 1 107 ? 10.642 -14.009 -16.522 1.00 95.81 107 LEU A N 1
ATOM 834 C CA . LEU A 1 107 ? 11.381 -14.510 -17.684 1.00 95.81 107 LEU A CA 1
ATOM 835 C C . LEU A 1 107 ? 11.322 -16.041 -17.814 1.00 95.81 107 LEU A C 1
ATOM 837 O O . LEU A 1 107 ? 11.268 -16.554 -18.929 1.00 95.81 107 LEU A O 1
ATOM 841 N N . ARG A 1 1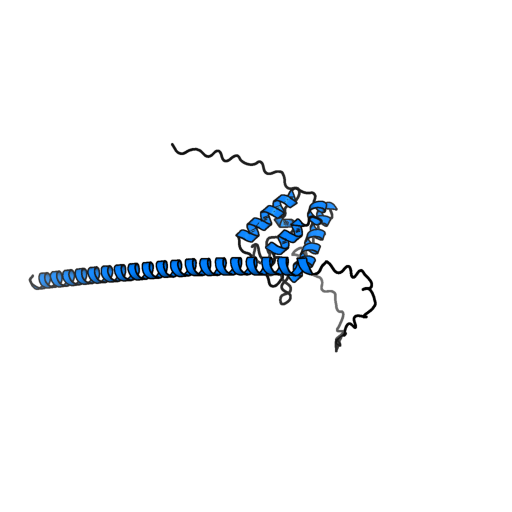08 ? 11.273 -16.779 -16.696 1.00 93.81 108 ARG A N 1
ATOM 842 C CA . ARG A 1 108 ? 11.095 -18.244 -16.712 1.00 93.81 108 ARG A CA 1
ATOM 843 C C . ARG A 1 108 ? 9.717 -18.686 -17.204 1.00 93.81 108 ARG A C 1
ATOM 845 O O . ARG A 1 108 ? 9.615 -19.779 -17.752 1.00 93.81 108 ARG A O 1
ATOM 852 N N . LEU A 1 109 ? 8.674 -17.871 -17.025 1.00 92.56 109 LEU A N 1
ATOM 853 C CA . LEU A 1 109 ? 7.355 -18.176 -17.596 1.00 92.56 109 LEU A CA 1
ATOM 854 C C . LEU A 1 109 ? 7.414 -18.159 -19.117 1.00 92.56 109 LEU A C 1
ATOM 856 O O . LEU A 1 109 ? 6.910 -19.075 -19.758 1.00 92.56 109 LEU A O 1
ATOM 860 N N . ARG A 1 110 ? 8.090 -17.152 -19.684 1.00 91.69 110 ARG A N 1
ATOM 861 C CA . ARG A 1 110 ? 8.234 -17.009 -21.135 1.00 91.69 110 ARG A CA 1
ATOM 862 C C . ARG A 1 110 ? 8.948 -18.200 -21.761 1.00 91.69 110 ARG A C 1
ATOM 864 O O . ARG A 1 110 ? 8.549 -18.660 -22.822 1.00 91.69 110 ARG A O 1
ATOM 871 N N . THR A 1 111 ? 10.015 -18.693 -21.136 1.00 89.50 111 THR A N 1
ATOM 872 C CA . THR A 1 111 ? 10.788 -19.805 -21.705 1.00 89.50 111 THR A CA 1
ATOM 873 C C . THR A 1 111 ? 10.066 -21.147 -21.608 1.00 89.50 111 THR A C 1
ATOM 875 O O . THR A 1 111 ? 10.597 -22.146 -22.083 1.00 89.50 111 THR A O 1
ATOM 878 N N . GLY A 1 112 ? 8.893 -21.209 -20.964 1.00 83.56 112 GLY A N 1
ATOM 879 C CA . GLY A 1 112 ? 8.185 -22.466 -20.735 1.00 83.56 112 GLY A CA 1
ATOM 880 C C . GLY A 1 112 ? 8.988 -23.449 -19.881 1.00 83.56 112 GLY A C 1
ATOM 881 O O . GLY A 1 112 ? 8.588 -24.608 -19.744 1.00 83.56 112 GLY A O 1
ATOM 882 N N . ILE A 1 113 ? 10.095 -22.994 -19.270 1.00 77.00 113 ILE A N 1
ATOM 883 C CA . ILE A 1 113 ? 10.869 -23.744 -18.284 1.00 77.00 113 ILE A CA 1
ATOM 884 C C . ILE A 1 113 ? 10.034 -23.712 -17.008 1.00 77.00 113 ILE A C 1
ATOM 886 O O . ILE A 1 113 ? 10.308 -22.998 -16.038 1.00 77.00 113 ILE A O 1
ATOM 890 N N . SER A 1 114 ? 8.952 -24.488 -17.060 1.00 59.38 114 SER A N 1
ATOM 891 C CA . SER A 1 114 ? 8.164 -24.904 -15.920 1.00 59.38 114 SER A CA 1
ATOM 892 C C . SER A 1 114 ? 9.171 -25.290 -14.862 1.00 59.38 114 SER A C 1
ATOM 894 O O . SER A 1 114 ? 10.066 -26.091 -15.153 1.00 59.38 114 SER A O 1
ATOM 896 N N . ARG A 1 115 ? 9.079 -24.649 -13.685 1.00 58.47 115 ARG A N 1
ATOM 897 C CA . ARG A 1 115 ? 9.962 -24.910 -12.542 1.00 58.47 115 ARG A CA 1
ATOM 898 C C . ARG A 1 115 ? 10.320 -26.392 -12.567 1.00 58.47 115 ARG A C 1
ATOM 900 O O . ARG A 1 115 ? 9.364 -27.174 -12.626 1.00 58.47 115 ARG A O 1
ATOM 907 N N . PRO A 1 116 ? 11.611 -26.792 -12.538 1.00 54.12 116 PRO A N 1
ATOM 908 C CA . PRO A 1 116 ? 11.924 -28.188 -12.286 1.00 54.12 116 PRO A CA 1
ATOM 909 C C . PRO A 1 116 ? 11.100 -28.508 -11.057 1.00 54.12 116 PRO A C 1
ATOM 911 O O . PRO A 1 116 ? 11.262 -27.823 -10.041 1.00 54.12 116 PRO A O 1
ATOM 914 N N . ARG A 1 117 ? 10.085 -29.374 -11.208 1.00 53.91 117 ARG A N 1
ATOM 915 C CA . ARG A 1 117 ? 9.249 -29.773 -10.085 1.00 53.91 117 ARG A CA 1
ATOM 916 C C . ARG A 1 117 ? 10.292 -30.211 -9.088 1.00 53.91 117 ARG A C 1
ATOM 918 O O . ARG A 1 117 ? 10.979 -31.195 -9.358 1.00 53.91 117 ARG A O 1
ATOM 925 N N . LEU A 1 118 ? 10.506 -29.414 -8.036 1.00 52.25 118 LEU A N 1
ATOM 926 C CA . LEU A 1 118 ? 11.265 -29.851 -6.886 1.00 52.25 118 LEU A CA 1
ATOM 927 C C . LEU A 1 118 ? 10.515 -31.119 -6.552 1.00 52.25 118 LEU A C 1
ATOM 929 O O . LEU A 1 118 ? 9.349 -31.029 -6.165 1.00 52.25 118 LEU A O 1
ATOM 933 N N . ARG A 1 119 ? 11.088 -32.271 -6.925 1.00 49.03 119 ARG A N 1
ATOM 934 C CA . ARG A 1 119 ? 10.521 -33.569 -6.623 1.00 49.03 119 ARG A CA 1
ATOM 935 C C . ARG A 1 119 ? 10.502 -33.519 -5.114 1.00 49.03 119 ARG A C 1
ATOM 937 O O . ARG A 1 119 ? 11.533 -33.701 -4.480 1.00 49.03 119 ARG A O 1
ATOM 944 N N . THR A 1 120 ? 9.363 -33.120 -4.553 1.00 51.62 120 THR A N 1
ATOM 945 C CA . THR A 1 120 ? 9.056 -33.360 -3.162 1.00 51.62 120 THR A CA 1
ATOM 946 C C . THR A 1 120 ? 9.337 -34.842 -3.035 1.00 51.62 120 THR A C 1
ATOM 948 O O . THR A 1 120 ? 8.714 -35.597 -3.798 1.00 51.62 120 THR A O 1
ATOM 951 N N . PRO A 1 121 ? 10.334 -35.241 -2.226 1.00 52.88 121 PRO A N 1
ATOM 952 C CA . PRO A 1 121 ? 10.623 -36.646 -2.019 1.00 52.88 121 PRO A CA 1
ATOM 953 C C . PRO A 1 121 ? 9.275 -37.304 -1.774 1.00 52.88 121 PRO A C 1
ATOM 955 O O . PRO A 1 121 ? 8.500 -36.809 -0.945 1.00 52.88 121 PRO A O 1
ATOM 958 N N . ARG A 1 122 ? 8.913 -38.291 -2.600 1.00 49.75 122 ARG A N 1
ATOM 959 C CA . ARG A 1 122 ? 7.651 -38.996 -2.395 1.00 49.75 122 ARG A CA 1
ATOM 960 C C . ARG A 1 122 ? 7.687 -39.465 -0.946 1.00 49.75 122 ARG A C 1
ATOM 962 O O . ARG A 1 122 ? 8.647 -40.119 -0.550 1.00 49.75 122 ARG A O 1
ATOM 969 N N . LEU A 1 123 ? 6.688 -39.072 -0.156 1.00 53.59 123 LEU A N 1
ATOM 970 C CA . LEU A 1 123 ? 6.453 -39.607 1.183 1.00 53.59 123 LEU A CA 1
ATOM 971 C C . LEU A 1 123 ? 6.392 -41.137 1.043 1.00 53.59 123 LEU A C 1
ATOM 973 O O . LEU A 1 123 ? 5.379 -41.664 0.595 1.00 53.59 123 LEU A O 1
ATOM 977 N N . GLY A 1 124 ? 7.511 -41.821 1.292 1.00 59.50 124 GLY A N 1
ATOM 978 C CA . GLY A 1 124 ? 7.685 -43.252 1.021 1.00 59.50 124 GLY A CA 1
ATOM 979 C C . GLY A 1 124 ? 9.081 -43.651 0.526 1.00 59.50 124 GLY A C 1
ATOM 980 O O . GLY A 1 124 ? 9.505 -44.772 0.780 1.00 59.50 124 GLY A O 1
ATOM 981 N N . GLU A 1 125 ? 9.837 -42.748 -0.102 1.00 51.66 125 GLU A N 1
ATOM 982 C CA . GLU A 1 125 ? 11.261 -42.980 -0.375 1.00 51.66 125 GLU A CA 1
ATOM 983 C C . GLU A 1 125 ? 12.056 -42.562 0.863 1.00 51.66 125 GLU A C 1
ATOM 985 O O . GLU A 1 125 ? 12.439 -41.404 1.031 1.00 51.66 125 GLU A O 1
ATOM 990 N N . SER A 1 126 ? 12.238 -43.514 1.782 1.00 54.00 126 SER A N 1
ATOM 991 C CA . SER A 1 126 ? 13.193 -43.370 2.878 1.00 54.00 126 SER A CA 1
ATOM 992 C C . SER A 1 126 ? 14.557 -43.051 2.258 1.00 54.00 126 SER A C 1
ATOM 994 O O . SER A 1 126 ? 15.033 -43.852 1.449 1.00 54.00 126 SER A O 1
ATOM 996 N N . PRO A 1 127 ? 15.194 -41.911 2.584 1.00 56.03 127 PRO A N 1
ATOM 997 C CA . PRO A 1 127 ? 16.549 -41.646 2.140 1.00 56.03 127 PRO A CA 1
ATOM 998 C C . PRO A 1 127 ? 17.402 -42.787 2.676 1.00 56.03 127 PRO A C 1
ATOM 1000 O O . PRO A 1 127 ? 17.548 -42.927 3.891 1.00 56.03 127 PRO A O 1
ATOM 1003 N N . VAL A 1 128 ? 17.914 -43.639 1.790 1.00 68.81 128 VAL A N 1
ATOM 1004 C CA . VAL A 1 128 ? 18.991 -44.547 2.165 1.00 68.81 128 VAL A CA 1
ATOM 1005 C C . VAL A 1 128 ? 20.121 -43.621 2.614 1.00 68.81 128 VAL A C 1
ATOM 1007 O O . VAL A 1 128 ? 20.563 -42.794 1.810 1.00 68.81 128 VAL A O 1
ATOM 1010 N N . PRO A 1 129 ? 20.520 -43.644 3.896 1.00 57.94 129 PRO A N 1
ATOM 1011 C CA . PRO A 1 129 ? 21.599 -42.791 4.352 1.00 57.94 129 PRO A CA 1
ATOM 1012 C C . PRO A 1 129 ? 22.838 -43.149 3.524 1.00 57.94 129 PRO A C 1
ATOM 1014 O O . PRO A 1 129 ? 23.168 -44.336 3.441 1.00 57.94 129 PRO A O 1
ATOM 1017 N N . PRO A 1 130 ? 23.519 -42.180 2.883 1.00 60.62 130 PRO A N 1
ATOM 1018 C CA . PRO A 1 130 ? 24.822 -42.453 2.306 1.00 60.62 130 PRO A CA 1
ATOM 1019 C C . PRO A 1 130 ? 25.712 -42.924 3.454 1.00 60.62 130 PRO A C 1
ATOM 1021 O O . PRO A 1 130 ? 25.965 -42.190 4.412 1.00 60.62 130 PRO A O 1
ATOM 1024 N N . ALA A 1 131 ? 26.091 -44.196 3.397 1.00 54.44 131 ALA A N 1
ATOM 1025 C CA . ALA A 1 131 ? 26.957 -44.810 4.376 1.00 54.44 131 ALA A CA 1
ATOM 1026 C C . ALA A 1 131 ? 28.269 -44.015 4.444 1.00 54.44 131 ALA A C 1
ATOM 1028 O O . ALA A 1 131 ? 28.990 -43.911 3.460 1.00 54.44 131 ALA A O 1
ATOM 1029 N N . GLY A 1 132 ? 28.524 -43.440 5.619 1.00 54.28 132 GLY A N 1
ATOM 1030 C CA . GLY A 1 132 ? 29.845 -43.136 6.161 1.00 54.28 132 GLY A CA 1
ATOM 1031 C C . GLY A 1 132 ? 30.841 -42.412 5.256 1.00 54.28 132 GLY A C 1
ATOM 1032 O O . GLY A 1 132 ? 31.723 -43.044 4.687 1.00 54.28 132 GLY A O 1
ATOM 1033 N N . HIS A 1 133 ? 30.849 -41.080 5.314 1.00 47.75 133 HIS A N 1
ATOM 1034 C CA . HIS A 1 133 ? 32.110 -40.347 5.216 1.00 47.75 133 HIS A CA 1
ATOM 1035 C C . HIS A 1 133 ? 32.321 -39.512 6.476 1.00 47.75 133 HIS A C 1
ATOM 1037 O O . HIS A 1 133 ? 31.561 -38.607 6.815 1.00 47.75 133 HIS A O 1
ATOM 1043 N N . ASN A 1 134 ? 33.344 -39.935 7.206 1.00 51.69 134 ASN A N 1
ATOM 1044 C CA . ASN A 1 134 ? 33.743 -39.462 8.513 1.00 51.69 134 ASN A CA 1
ATOM 1045 C C . ASN A 1 134 ? 34.257 -38.020 8.459 1.00 51.69 134 ASN A C 1
ATOM 1047 O O . ASN A 1 134 ? 35.011 -37.657 7.566 1.00 51.69 134 ASN A O 1
ATOM 1051 N N . ASN A 1 135 ? 33.873 -37.250 9.479 1.00 53.50 135 ASN A N 1
ATOM 1052 C CA . ASN A 1 135 ? 34.656 -36.214 10.151 1.00 53.50 135 ASN A CA 1
ATOM 1053 C C . ASN A 1 135 ? 35.848 -35.612 9.387 1.00 53.50 135 ASN A C 1
ATOM 1055 O O . ASN A 1 135 ? 36.969 -36.108 9.492 1.00 53.50 135 ASN A O 1
ATOM 1059 N N . THR A 1 136 ? 35.654 -34.404 8.862 1.00 48.19 136 THR A N 1
ATOM 1060 C CA . THR A 1 136 ? 36.748 -33.431 8.769 1.00 48.19 136 THR A CA 1
ATOM 1061 C C . THR A 1 136 ? 36.304 -32.139 9.440 1.00 48.19 136 THR A C 1
ATOM 1063 O O . THR A 1 136 ? 35.585 -31.320 8.876 1.00 48.19 136 THR A O 1
ATOM 1066 N N . LYS A 1 137 ? 36.718 -31.980 10.702 1.00 53.78 137 LYS A N 1
ATOM 1067 C CA . LYS A 1 137 ? 36.717 -30.705 11.423 1.00 53.78 137 LYS A CA 1
ATOM 1068 C C . LYS A 1 137 ? 37.594 -29.715 10.648 1.00 53.78 137 LYS A C 1
ATOM 1070 O O . LYS A 1 137 ? 38.803 -29.692 10.851 1.00 53.78 137 LYS A O 1
ATOM 1075 N N . SER A 1 138 ? 37.010 -28.877 9.798 1.00 46.41 138 SER A N 1
ATOM 1076 C CA . SER A 1 138 ? 37.684 -27.664 9.329 1.00 46.41 138 SER A CA 1
ATOM 1077 C C . SER A 1 138 ? 37.363 -26.527 10.293 1.00 46.41 138 SER A C 1
ATOM 1079 O O . SER A 1 138 ? 36.373 -25.808 10.169 1.00 46.41 138 SER A O 1
ATOM 1081 N N . ASN A 1 139 ? 38.219 -26.432 11.303 1.00 54.25 139 ASN A N 1
ATOM 1082 C CA . ASN A 1 139 ? 38.409 -25.273 12.150 1.00 54.25 139 ASN A CA 1
ATOM 1083 C C . ASN A 1 139 ? 39.010 -24.158 11.272 1.00 54.25 139 ASN A C 1
ATOM 1085 O O . ASN A 1 139 ? 40.209 -24.175 11.011 1.00 54.25 139 ASN A O 1
ATOM 1089 N N . SER A 1 140 ? 38.196 -23.235 10.754 1.00 45.00 140 SER A N 1
ATOM 1090 C CA . SER A 1 140 ? 38.701 -22.058 10.034 1.00 45.00 140 SER A CA 1
ATOM 1091 C C . SER A 1 140 ? 38.476 -20.802 10.859 1.00 45.00 140 SER A C 1
ATOM 1093 O O . SER A 1 140 ? 37.392 -20.223 10.905 1.00 45.00 140 SER A O 1
ATOM 1095 N N . GLN A 1 141 ? 39.569 -20.447 11.524 1.00 51.25 141 GLN A N 1
ATOM 1096 C CA . GLN A 1 141 ? 39.897 -19.160 12.106 1.00 51.25 141 GLN A CA 1
ATOM 1097 C C . GLN A 1 141 ? 39.760 -17.993 11.112 1.00 51.25 141 GLN A C 1
ATOM 1099 O O . GLN A 1 141 ? 39.991 -18.135 9.913 1.00 51.25 141 GLN A O 1
ATOM 1104 N N . ASP A 1 142 ? 39.489 -16.820 11.687 1.00 52.59 142 ASP A N 1
ATOM 1105 C CA . ASP A 1 142 ? 40.017 -15.511 11.284 1.00 52.59 142 ASP A CA 1
ATOM 1106 C C . ASP A 1 142 ? 39.737 -15.008 9.859 1.00 52.59 142 ASP A C 1
ATOM 1108 O O . ASP A 1 142 ? 40.618 -14.874 9.007 1.00 52.59 142 ASP A O 1
ATOM 1112 N N . GLY A 1 143 ? 38.503 -14.542 9.657 1.00 45.16 143 GLY A N 1
ATOM 1113 C CA . GLY A 1 143 ? 38.165 -13.592 8.596 1.00 45.16 143 GLY A CA 1
ATOM 1114 C C . GLY A 1 143 ? 38.632 -12.175 8.939 1.00 45.16 143 GLY A C 1
ATOM 1115 O O . GLY A 1 143 ? 37.885 -11.382 9.508 1.00 45.16 143 GLY A O 1
ATOM 1116 N N . LYS A 1 144 ? 39.881 -11.864 8.587 1.00 50.00 144 LYS A N 1
ATOM 1117 C CA . LYS A 1 144 ? 40.498 -10.532 8.653 1.00 50.00 144 LYS A CA 1
ATOM 1118 C C . LYS A 1 144 ? 39.681 -9.481 7.883 1.00 50.00 144 LYS A C 1
ATOM 1120 O O . LYS A 1 144 ? 39.266 -9.697 6.748 1.00 50.00 144 LYS A O 1
ATOM 1125 N N . ASN A 1 145 ? 39.547 -8.302 8.492 1.00 46.34 145 ASN A N 1
ATOM 1126 C CA . ASN A 1 145 ? 39.026 -7.067 7.903 1.00 46.34 145 ASN A CA 1
ATOM 1127 C C . ASN A 1 145 ? 39.742 -6.707 6.585 1.00 46.34 145 ASN A C 1
ATOM 1129 O O . ASN A 1 145 ? 40.797 -6.066 6.598 1.00 46.34 145 ASN A O 1
ATOM 1133 N N . HIS A 1 146 ? 39.152 -7.048 5.438 1.00 45.72 146 HIS A N 1
ATOM 1134 C CA . HIS A 1 146 ? 39.559 -6.487 4.152 1.00 45.72 146 HIS A CA 1
ATOM 1135 C C . HIS A 1 146 ? 39.089 -5.028 4.064 1.00 45.72 146 HIS A C 1
ATOM 1137 O O . HIS A 1 146 ? 37.965 -4.725 3.669 1.00 45.72 146 HIS A O 1
ATOM 1143 N N . LYS A 1 147 ? 39.978 -4.099 4.436 1.00 47.09 147 LYS A N 1
ATOM 1144 C CA . LYS A 1 147 ? 39.881 -2.688 4.045 1.00 47.09 147 LYS A CA 1
ATOM 1145 C C . LYS A 1 147 ? 39.954 -2.616 2.518 1.00 47.09 147 LYS A C 1
ATOM 1147 O O . LYS A 1 147 ? 41.039 -2.718 1.946 1.00 47.09 147 LYS A O 1
ATOM 1152 N N . PHE A 1 148 ? 38.810 -2.430 1.864 1.00 46.19 148 PHE A N 1
ATOM 1153 C CA . PHE A 1 148 ? 38.757 -2.000 0.470 1.00 46.19 148 PHE A CA 1
ATOM 1154 C C . PHE A 1 148 ? 39.430 -0.628 0.365 1.00 46.19 148 PHE A C 1
ATOM 1156 O O . PHE A 1 148 ? 38.868 0.397 0.744 1.00 46.19 148 PHE A O 1
ATOM 1163 N N . LYS A 1 149 ? 40.675 -0.616 -0.116 1.00 45.19 149 LYS A N 1
ATOM 1164 C CA . LYS A 1 149 ? 41.340 0.594 -0.595 1.00 45.19 149 LYS A CA 1
ATOM 1165 C C . LYS A 1 149 ? 40.687 0.956 -1.927 1.00 45.19 149 LYS A C 1
ATOM 1167 O O . LYS A 1 149 ? 41.071 0.432 -2.968 1.00 45.19 149 LYS A O 1
ATOM 1172 N N . THR A 1 150 ? 39.680 1.821 -1.894 1.00 54.69 150 THR A N 1
ATOM 1173 C CA . THR A 1 150 ? 39.209 2.508 -3.097 1.00 54.69 150 THR A CA 1
ATOM 1174 C C . THR A 1 150 ? 40.356 3.359 -3.629 1.00 54.69 150 THR A C 1
ATOM 1176 O O . THR A 1 150 ? 40.817 4.286 -2.964 1.00 54.69 150 THR A O 1
ATOM 1179 N N . SER A 1 151 ? 40.857 2.987 -4.804 1.00 49.28 151 SER A N 1
ATOM 1180 C CA . SER A 1 151 ? 41.838 3.753 -5.566 1.00 49.28 151 SER A CA 1
ATOM 1181 C C . SER A 1 151 ? 41.247 5.125 -5.922 1.00 49.28 151 SER A C 1
ATOM 1183 O O . SER A 1 151 ? 40.191 5.171 -6.553 1.00 49.28 151 SER A O 1
ATOM 1185 N N . PRO A 1 152 ? 41.889 6.246 -5.549 1.00 55.28 152 PRO A N 1
ATOM 1186 C CA . PRO A 1 152 ? 41.510 7.557 -6.040 1.00 55.28 152 PRO A CA 1
ATOM 1187 C C . PRO A 1 152 ? 42.183 7.748 -7.399 1.00 55.28 152 PRO A C 1
ATOM 1189 O O . PRO A 1 152 ? 43.307 8.239 -7.484 1.00 55.28 152 PRO A O 1
ATOM 1192 N N . LYS A 1 153 ? 41.530 7.313 -8.478 1.00 50.06 153 LYS A N 1
ATOM 1193 C CA . LYS A 1 153 ? 41.989 7.625 -9.833 1.00 50.06 153 LYS A CA 1
ATOM 1194 C C . LYS A 1 153 ? 40.890 8.295 -10.640 1.00 50.06 153 LYS A C 1
ATOM 1196 O O . LYS A 1 153 ? 39.933 7.667 -11.066 1.00 50.06 153 LYS A O 1
ATOM 1201 N N . ALA A 1 154 ? 41.130 9.593 -10.815 1.00 54.84 154 ALA A N 1
ATOM 1202 C CA . ALA A 1 154 ? 41.034 10.306 -12.076 1.00 54.84 154 ALA A CA 1
ATOM 1203 C C . ALA A 1 154 ? 39.721 10.134 -12.840 1.00 54.84 154 ALA A C 1
ATOM 1205 O O . ALA A 1 154 ? 39.621 9.257 -13.676 1.00 54.84 154 ALA A O 1
ATOM 1206 N N . HIS A 1 155 ? 38.769 11.036 -12.606 1.00 51.00 155 HIS A N 1
ATOM 1207 C CA . HIS A 1 155 ? 37.919 11.606 -13.656 1.00 51.00 155 HIS A CA 1
ATOM 1208 C C . HIS A 1 155 ? 37.108 12.757 -13.047 1.00 51.00 155 HIS A C 1
ATOM 1210 O O . HIS A 1 155 ? 35.988 12.568 -12.590 1.00 51.00 155 HIS A O 1
ATOM 1216 N N . HIS A 1 156 ? 37.675 13.966 -13.000 1.00 49.66 156 HIS A N 1
ATOM 1217 C CA . HIS A 1 156 ? 36.840 15.165 -12.856 1.00 49.66 156 HIS A CA 1
ATOM 1218 C C . HIS A 1 156 ? 37.441 16.396 -13.547 1.00 49.66 156 HIS A C 1
ATOM 1220 O O . HIS A 1 156 ? 37.464 17.496 -13.005 1.00 49.66 156 HIS A O 1
ATOM 1226 N N . ALA A 1 157 ? 37.909 16.206 -14.780 1.00 52.94 157 ALA A N 1
ATOM 1227 C CA . ALA A 1 157 ? 38.179 17.293 -15.718 1.00 52.94 157 ALA A CA 1
ATOM 1228 C C . ALA A 1 157 ? 36.974 17.493 -16.658 1.00 52.94 157 ALA A C 1
ATOM 1230 O O . ALA A 1 157 ? 37.124 17.493 -17.875 1.00 52.94 157 ALA A O 1
ATOM 1231 N N . TYR A 1 158 ? 35.764 17.607 -16.100 1.00 51.78 158 TYR A N 1
ATOM 1232 C CA . TYR A 1 158 ? 34.567 17.935 -16.874 1.00 51.78 158 TYR A CA 1
ATOM 1233 C C . TYR A 1 158 ? 33.934 19.216 -16.326 1.00 51.78 158 TYR A C 1
ATOM 1235 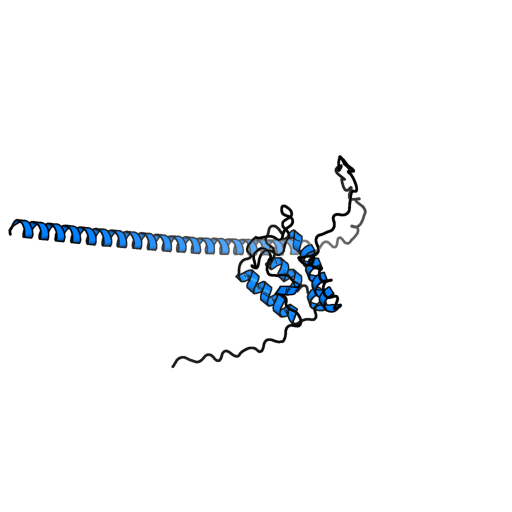O O . TYR A 1 158 ? 33.385 19.238 -15.228 1.00 51.78 158 TYR A O 1
ATOM 1243 N N . PHE A 1 159 ? 34.103 20.282 -17.111 1.00 52.44 159 PHE A N 1
ATOM 1244 C CA . PHE A 1 159 ? 33.204 21.426 -17.242 1.00 52.44 159 PHE A CA 1
ATOM 1245 C C . PHE A 1 159 ? 32.770 22.151 -15.953 1.00 52.44 159 PHE A C 1
ATOM 1247 O O . PHE A 1 159 ? 31.682 21.953 -15.423 1.00 52.44 159 PHE A O 1
ATOM 1254 N N . LYS A 1 160 ? 33.580 23.133 -15.535 1.00 51.62 160 LYS A N 1
ATOM 1255 C CA . LYS A 1 160 ? 33.081 24.333 -14.846 1.00 51.62 160 LYS A CA 1
ATOM 1256 C C . LYS A 1 160 ? 32.455 25.267 -15.892 1.00 51.62 160 LYS A C 1
ATOM 1258 O O . LYS A 1 160 ? 33.084 26.228 -16.316 1.00 51.62 160 LYS A O 1
ATOM 1263 N N . GLN A 1 161 ? 31.228 24.987 -16.317 1.00 57.28 161 GLN A N 1
ATOM 1264 C CA . GLN A 1 161 ? 30.324 26.084 -16.663 1.00 57.28 161 GLN A CA 1
ATOM 1265 C C . GLN A 1 161 ? 29.740 26.531 -15.329 1.00 57.28 161 GLN A C 1
ATOM 1267 O O . GLN A 1 161 ? 28.956 25.804 -14.726 1.00 57.28 161 GLN A O 1
ATOM 1272 N N . GLN A 1 162 ? 30.238 27.646 -14.793 1.00 58.00 162 GLN A N 1
ATOM 1273 C CA . GLN A 1 162 ? 29.593 28.276 -13.649 1.00 58.00 162 GLN A CA 1
ATOM 1274 C C . GLN A 1 162 ? 28.257 28.819 -14.166 1.00 58.00 162 GLN A C 1
ATOM 1276 O O . GLN A 1 162 ? 28.292 29.689 -15.032 1.00 58.00 162 GLN A O 1
ATOM 1281 N N . PRO A 1 163 ? 27.100 28.281 -13.737 1.00 60.81 163 PRO A N 1
ATOM 1282 C CA . PRO A 1 163 ? 25.839 28.949 -14.015 1.00 60.81 163 PRO A CA 1
ATOM 1283 C C . PRO A 1 163 ? 25.904 30.340 -13.378 1.00 60.81 163 PRO A C 1
ATOM 1285 O O . PRO A 1 163 ? 26.416 30.468 -12.260 1.00 60.81 163 PRO A O 1
ATOM 1288 N N . ASP A 1 164 ? 25.430 31.355 -14.101 1.00 60.97 164 ASP A N 1
ATOM 1289 C CA . ASP A 1 164 ? 25.357 32.738 -13.627 1.00 60.97 164 ASP A CA 1
ATOM 1290 C C . ASP A 1 164 ? 24.777 32.763 -12.203 1.00 60.97 164 ASP A C 1
ATOM 1292 O O . ASP A 1 164 ? 23.665 32.283 -11.956 1.00 60.97 164 ASP A O 1
ATOM 1296 N N . SER A 1 165 ? 25.578 33.239 -11.242 1.00 62.62 165 SER A N 1
ATOM 1297 C CA . SER A 1 165 ? 25.357 33.030 -9.802 1.00 62.62 165 SER A CA 1
ATOM 1298 C C . SER A 1 165 ? 24.078 33.658 -9.265 1.00 62.62 165 SER A C 1
ATOM 1300 O O . SER A 1 165 ? 23.621 33.290 -8.182 1.00 62.62 165 SER A O 1
ATOM 1302 N N . ASP A 1 166 ? 23.498 34.584 -10.016 1.00 69.94 166 ASP A N 1
ATOM 1303 C CA . ASP A 1 166 ? 22.465 35.474 -9.506 1.00 69.94 166 ASP A CA 1
ATOM 1304 C C . ASP A 1 166 ? 21.072 34.823 -9.529 1.00 69.94 166 ASP A C 1
ATOM 1306 O O . ASP A 1 166 ? 20.251 35.117 -8.665 1.00 69.94 166 ASP A O 1
ATOM 1310 N N . ASN A 1 167 ? 20.834 33.835 -10.405 1.00 74.31 167 ASN A N 1
ATOM 1311 C CA . ASN A 1 167 ? 19.558 33.100 -10.449 1.00 74.31 167 ASN A CA 1
ATOM 1312 C C . ASN A 1 167 ? 19.438 32.007 -9.368 1.00 74.31 167 ASN A C 1
ATOM 1314 O O . ASN A 1 167 ? 18.337 31.604 -8.999 1.00 74.31 167 ASN A O 1
ATOM 1318 N N . VAL A 1 168 ? 20.558 31.522 -8.818 1.00 80.06 168 VAL A N 1
ATOM 1319 C CA . VAL A 1 168 ? 20.554 30.391 -7.867 1.00 80.06 168 VAL A CA 1
ATOM 1320 C C . VAL A 1 168 ? 20.019 30.796 -6.487 1.00 80.06 168 VAL A C 1
ATOM 1322 O O . VAL A 1 168 ? 19.436 29.971 -5.777 1.00 80.06 168 VAL A O 1
ATOM 1325 N N . GLU A 1 169 ? 20.204 32.053 -6.076 1.00 86.06 169 GLU A N 1
ATOM 1326 C CA . GLU A 1 169 ? 19.743 32.503 -4.759 1.00 86.06 169 GLU A CA 1
ATOM 1327 C C . GLU A 1 169 ? 18.230 32.772 -4.734 1.00 86.06 169 GLU A C 1
ATOM 1329 O O . GLU A 1 169 ? 17.591 32.490 -3.718 1.00 86.06 169 GLU A O 1
ATOM 1334 N N . GLU A 1 170 ? 17.634 33.230 -5.841 1.00 87.38 170 GLU A N 1
ATOM 1335 C CA . GLU A 1 170 ? 16.183 33.456 -5.937 1.00 87.38 170 GLU A CA 1
ATOM 1336 C C . GLU A 1 170 ? 15.401 32.136 -5.843 1.00 87.38 170 GLU A C 1
ATOM 1338 O O . GLU A 1 170 ? 14.527 31.998 -4.978 1.00 87.38 170 GLU A O 1
ATOM 1343 N N . ASP A 1 171 ? 15.804 31.114 -6.605 1.00 84.81 171 ASP A N 1
ATOM 1344 C CA . ASP A 1 171 ? 15.228 29.764 -6.520 1.00 84.81 171 ASP A CA 1
ATOM 1345 C C . ASP A 1 171 ? 15.342 29.192 -5.097 1.00 84.81 171 ASP A C 1
ATOM 1347 O O . ASP A 1 171 ? 14.400 28.616 -4.538 1.00 84.81 171 ASP A O 1
ATOM 1351 N N . ARG A 1 172 ? 16.489 29.415 -4.441 1.00 89.69 172 ARG A N 1
ATOM 1352 C CA . ARG A 1 172 ? 16.713 28.964 -3.063 1.00 89.69 172 ARG A CA 1
ATOM 1353 C C . ARG A 1 172 ? 15.802 29.678 -2.063 1.00 89.69 172 ARG A C 1
ATOM 1355 O O . ARG A 1 172 ? 15.395 29.069 -1.063 1.00 89.69 172 ARG A O 1
ATOM 1362 N N . GLN A 1 173 ? 15.503 30.956 -2.277 1.00 94.50 173 GLN A N 1
ATOM 1363 C CA . GLN A 1 173 ? 14.558 31.702 -1.447 1.00 94.50 173 GLN A CA 1
ATOM 1364 C C . GLN A 1 173 ? 13.120 31.230 -1.675 1.00 94.50 173 GLN A C 1
ATOM 1366 O O . GLN A 1 173 ? 12.389 31.032 -0.695 1.00 94.50 173 GLN A O 1
ATOM 1371 N N . GLU A 1 174 ? 12.733 30.961 -2.924 1.00 94.62 174 GLU A N 1
ATOM 1372 C CA . GLU A 1 174 ? 11.407 30.442 -3.257 1.00 94.62 174 GLU A CA 1
ATOM 1373 C C . GLU A 1 174 ? 11.173 29.059 -2.626 1.00 94.62 174 GLU A C 1
ATOM 1375 O O . GLU A 1 174 ? 10.144 28.821 -1.982 1.00 94.62 174 GLU A O 1
ATOM 1380 N N . ASP A 1 175 ? 12.162 28.166 -2.696 1.00 90.94 175 ASP A N 1
ATOM 1381 C CA . ASP A 1 175 ? 12.098 26.845 -2.071 1.00 90.94 175 ASP A CA 1
ATOM 1382 C C . ASP A 1 175 ? 12.011 26.919 -0.544 1.00 90.94 175 ASP A C 1
ATOM 1384 O O . ASP A 1 175 ? 11.215 26.200 0.079 1.00 90.94 175 ASP A O 1
ATOM 1388 N N . LYS A 1 176 ? 12.760 27.834 0.089 1.00 96.44 176 LYS A N 1
ATOM 1389 C CA . LYS A 1 176 ? 12.640 28.102 1.534 1.00 96.44 176 LYS A CA 1
ATOM 1390 C C . LYS A 1 176 ? 11.239 28.609 1.889 1.00 96.44 176 LYS A C 1
ATOM 1392 O O . LYS A 1 176 ? 10.660 28.147 2.878 1.00 96.44 176 LYS A O 1
ATOM 1397 N N . ALA A 1 177 ? 10.667 29.514 1.093 1.00 96.94 177 ALA A N 1
ATOM 1398 C CA . ALA A 1 177 ? 9.319 30.036 1.305 1.00 96.94 177 ALA A CA 1
ATOM 1399 C C . ALA A 1 177 ? 8.253 28.938 1.139 1.00 96.94 177 ALA A C 1
ATOM 1401 O O . ALA A 1 177 ? 7.397 28.761 2.015 1.00 96.94 177 ALA A O 1
ATOM 1402 N N . LYS A 1 178 ? 8.356 28.119 0.083 1.00 96.81 178 LYS A N 1
ATOM 1403 C CA . LYS A 1 178 ? 7.495 26.948 -0.158 1.00 96.81 178 LYS A CA 1
ATOM 1404 C C . LYS A 1 178 ? 7.594 25.938 0.986 1.00 96.81 178 LYS A C 1
ATOM 1406 O O . LYS A 1 178 ? 6.568 25.431 1.454 1.00 96.81 178 LYS A O 1
ATOM 1411 N N . ALA A 1 179 ? 8.799 25.658 1.482 1.00 95.06 179 ALA A N 1
ATOM 1412 C CA . ALA A 1 179 ? 9.017 24.761 2.614 1.00 95.06 179 ALA A CA 1
ATOM 1413 C C . ALA A 1 179 ? 8.384 25.303 3.907 1.00 95.06 179 ALA A C 1
ATOM 1415 O O . ALA A 1 179 ? 7.682 24.559 4.602 1.00 95.06 179 ALA A O 1
ATOM 1416 N N . LYS A 1 180 ? 8.552 26.601 4.195 1.00 97.75 180 LYS A N 1
ATOM 1417 C CA . LYS A 1 180 ? 7.943 27.272 5.354 1.00 97.75 180 LYS A CA 1
ATOM 1418 C C . LYS A 1 180 ? 6.414 27.235 5.288 1.00 97.75 180 LYS A C 1
ATOM 1420 O O . LYS A 1 180 ? 5.778 26.822 6.257 1.00 97.75 180 LYS A O 1
ATOM 1425 N N . ALA A 1 181 ? 5.825 27.540 4.130 1.00 97.69 181 ALA A N 1
ATOM 1426 C CA . ALA A 1 181 ? 4.378 27.475 3.923 1.00 97.69 181 ALA A CA 1
ATOM 1427 C C . ALA A 1 181 ? 3.823 26.047 4.097 1.00 97.69 181 ALA A C 1
ATOM 1429 O O . ALA A 1 181 ? 2.766 25.842 4.701 1.00 97.69 181 ALA A O 1
ATOM 1430 N N . ARG A 1 182 ? 4.545 25.023 3.613 1.00 96.44 182 ARG A N 1
ATOM 1431 C CA . ARG A 1 182 ? 4.179 23.610 3.829 1.00 96.44 182 ARG A CA 1
ATOM 1432 C C . ARG A 1 182 ? 4.262 23.219 5.308 1.00 96.44 182 ARG A C 1
ATOM 1434 O O . ARG A 1 182 ? 3.392 22.489 5.786 1.00 96.44 182 ARG A O 1
ATOM 1441 N N . ALA A 1 183 ? 5.277 23.691 6.033 1.00 96.00 183 ALA A N 1
ATOM 1442 C CA . ALA A 1 183 ? 5.425 23.440 7.465 1.00 96.00 183 ALA A CA 1
ATOM 1443 C C . ALA A 1 183 ? 4.298 24.096 8.283 1.00 96.00 183 ALA A C 1
ATOM 1445 O O . ALA A 1 183 ? 3.721 23.453 9.164 1.00 96.00 183 ALA A O 1
ATOM 1446 N N . GLU A 1 184 ? 3.924 25.329 7.943 1.00 97.81 184 GLU A N 1
ATOM 1447 C CA . GLU A 1 184 ? 2.833 26.055 8.594 1.00 97.81 184 GLU A CA 1
ATOM 1448 C C . GLU A 1 184 ? 1.477 25.371 8.374 1.00 97.81 184 GLU A C 1
ATOM 1450 O O . GLU A 1 184 ? 0.766 25.097 9.344 1.00 97.81 184 GLU A O 1
ATOM 1455 N N . LYS A 1 185 ? 1.167 24.960 7.133 1.00 97.44 185 LYS A N 1
ATOM 1456 C CA . LYS A 1 185 ? -0.051 24.186 6.826 1.00 97.44 185 LYS A CA 1
ATOM 1457 C C . LYS A 1 185 ? -0.135 22.889 7.638 1.00 97.44 185 LYS A C 1
ATOM 1459 O O . LYS A 1 185 ? -1.183 22.591 8.212 1.00 97.44 185 LYS A O 1
ATOM 1464 N N . ARG A 1 186 ? 0.971 22.137 7.747 1.00 95.19 186 ARG A N 1
ATOM 1465 C CA . ARG A 1 186 ? 1.032 20.909 8.568 1.00 95.19 186 ARG A CA 1
ATOM 1466 C C . ARG A 1 186 ? 0.803 21.198 10.055 1.00 95.19 186 ARG A C 1
ATOM 1468 O O . ARG A 1 186 ? 0.096 20.442 10.723 1.00 95.19 186 ARG A O 1
ATOM 1475 N N . SER A 1 187 ? 1.379 22.283 10.574 1.00 97.25 187 SER A N 1
ATOM 1476 C CA . SER A 1 187 ? 1.196 22.706 11.969 1.00 97.25 187 SER A CA 1
ATOM 1477 C C . SER A 1 187 ? -0.258 23.096 12.259 1.00 97.25 187 SER A C 1
ATOM 1479 O O . SER A 1 187 ? -0.841 22.674 13.266 1.00 97.25 187 SER A O 1
ATOM 1481 N N . GLU A 1 188 ? -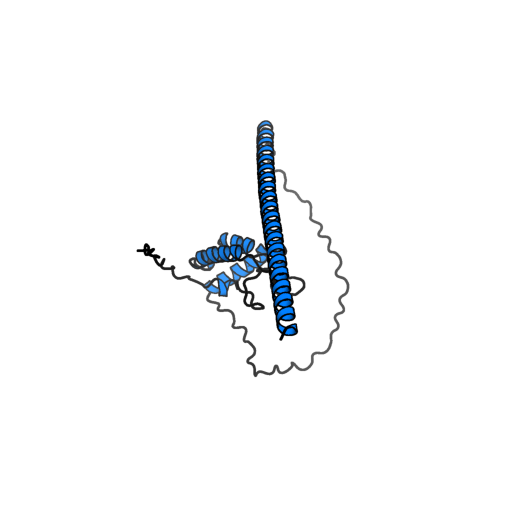0.897 23.833 11.346 1.00 98.25 188 GLU A N 1
ATOM 1482 C CA . GLU A 1 188 ? -2.300 24.217 11.486 1.00 98.25 188 GLU A CA 1
ATOM 1483 C C . GLU A 1 188 ? -3.233 22.997 11.449 1.00 98.25 188 GLU A C 1
ATOM 1485 O O . GLU A 1 188 ? -4.122 22.865 12.300 1.00 98.25 188 GLU A O 1
ATOM 1490 N N . GLU A 1 189 ? -3.012 22.068 10.517 1.00 96.69 189 GLU A N 1
ATOM 1491 C CA . GLU A 1 189 ? -3.780 20.826 10.422 1.00 96.69 189 GLU A CA 1
ATOM 1492 C C . GLU A 1 189 ? -3.643 19.981 11.699 1.00 96.69 189 GLU A C 1
ATOM 1494 O O . GLU A 1 189 ? -4.645 19.528 12.267 1.00 96.69 189 GLU A O 1
ATOM 1499 N N . ALA A 1 190 ? -2.425 19.856 12.239 1.00 95.38 190 ALA A N 1
ATOM 1500 C CA . ALA A 1 190 ? -2.183 19.189 13.516 1.00 95.38 190 ALA A CA 1
ATOM 1501 C C . ALA A 1 190 ? -2.947 19.865 14.672 1.00 95.38 190 ALA A C 1
ATOM 1503 O O . ALA A 1 190 ? -3.555 19.184 15.512 1.00 95.38 190 ALA A O 1
ATOM 1504 N N . ARG A 1 191 ? -2.997 21.205 14.696 1.00 98.00 191 ARG A N 1
ATOM 1505 C CA . ARG A 1 191 ? -3.764 21.974 15.690 1.00 98.00 191 ARG A CA 1
ATOM 1506 C C . ARG A 1 191 ? -5.270 21.723 15.561 1.00 98.00 191 ARG A C 1
ATOM 1508 O O . ARG A 1 191 ? -5.944 21.524 16.579 1.00 98.00 191 ARG A O 1
ATOM 1515 N N . ARG A 1 192 ? -5.805 21.665 14.334 1.00 97.88 192 ARG A N 1
ATOM 1516 C CA . ARG A 1 192 ? -7.218 21.328 14.062 1.00 97.88 192 ARG A CA 1
ATOM 1517 C C . ARG A 1 192 ? -7.554 19.915 14.550 1.00 97.88 192 ARG A C 1
ATOM 1519 O O . ARG A 1 192 ? -8.518 19.748 15.305 1.00 97.88 192 ARG A O 1
ATOM 1526 N N . MET A 1 193 ? -6.713 18.933 14.230 1.00 94.56 193 MET A N 1
ATOM 1527 C CA . MET A 1 193 ? -6.872 17.538 14.660 1.00 94.56 193 MET A CA 1
ATOM 1528 C C . MET A 1 193 ? -6.834 17.385 16.188 1.00 94.56 193 MET A C 1
ATOM 1530 O O . MET A 1 193 ? -7.673 16.691 16.777 1.00 94.56 193 MET A O 1
ATOM 1534 N N . ASN A 1 194 ? -5.913 18.076 16.866 1.00 96.25 194 ASN A N 1
ATOM 1535 C CA . ASN A 1 194 ? -5.828 18.055 18.328 1.00 96.25 194 ASN A CA 1
ATOM 1536 C C . ASN A 1 194 ? -7.069 18.695 18.982 1.00 96.25 194 ASN A C 1
ATOM 1538 O O . ASN A 1 194 ? -7.665 18.137 19.912 1.00 96.25 194 ASN A O 1
ATOM 1542 N N . ASN A 1 195 ? -7.530 19.828 18.446 1.00 97.56 195 ASN A N 1
ATOM 1543 C CA . ASN A 1 195 ? -8.753 20.487 18.904 1.00 97.56 195 ASN A CA 1
ATOM 1544 C C . ASN A 1 195 ? -9.987 19.588 18.746 1.00 97.56 195 ASN A C 1
ATOM 1546 O O . ASN A 1 195 ? -10.812 19.493 19.665 1.00 97.56 195 ASN A O 1
ATOM 1550 N N . GLU A 1 196 ? -10.108 18.874 17.627 1.00 97.56 196 GLU A N 1
ATOM 1551 C CA . GLU A 1 196 ? -11.202 17.932 17.412 1.00 97.56 196 GLU A CA 1
ATOM 1552 C C . GLU A 1 196 ? -11.137 16.739 18.381 1.00 97.56 196 GLU A C 1
ATOM 1554 O O . GLU A 1 196 ? -12.143 16.382 19.015 1.00 97.56 196 GLU A O 1
ATOM 1559 N N . ARG A 1 197 ? -9.944 16.164 18.590 1.00 97.12 197 ARG A N 1
ATOM 1560 C CA . ARG A 1 197 ? -9.717 15.096 19.578 1.00 97.12 197 ARG A CA 1
ATOM 1561 C C . ARG A 1 197 ? -10.143 15.544 20.977 1.00 97.12 197 ARG A C 1
ATOM 1563 O O . ARG A 1 197 ? -10.897 14.830 21.651 1.00 97.12 197 ARG A O 1
ATOM 1570 N N . ASN A 1 198 ? -9.767 16.755 21.383 1.00 96.56 198 ASN A N 1
ATOM 1571 C CA . ASN A 1 198 ? -10.150 17.342 22.667 1.00 96.56 198 ASN A CA 1
ATOM 1572 C C . ASN A 1 198 ? -11.669 17.546 22.790 1.00 96.56 198 ASN A C 1
ATOM 1574 O O . ASN A 1 198 ? -12.259 17.204 23.826 1.00 96.56 198 ASN A O 1
ATOM 1578 N N . LYS A 1 199 ? -12.345 18.007 21.728 1.00 98.12 199 LYS A N 1
ATOM 1579 C CA . LYS A 1 199 ? -13.818 18.097 21.679 1.00 98.12 199 LYS A CA 1
ATOM 1580 C C . LYS A 1 199 ? -14.471 16.716 21.851 1.00 98.12 199 LYS A C 1
ATOM 1582 O O . LYS A 1 199 ? -15.388 16.567 22.673 1.00 98.12 199 LYS A O 1
ATOM 1587 N N . ARG A 1 200 ? -13.974 15.677 21.164 1.00 96.69 200 ARG A N 1
ATOM 1588 C CA . ARG A 1 200 ? -14.469 14.287 21.283 1.00 96.69 200 ARG A CA 1
ATOM 1589 C C . ARG A 1 200 ? -14.289 13.740 22.706 1.00 96.69 200 ARG A C 1
ATOM 1591 O O . ARG A 1 200 ? -15.230 13.160 23.263 1.00 96.69 200 ARG A O 1
ATOM 1598 N N . VAL A 1 201 ? -13.137 13.979 23.340 1.00 96.94 201 VAL A N 1
ATOM 1599 C CA . VAL A 1 201 ? -12.865 13.581 24.736 1.00 96.94 201 VAL A CA 1
ATOM 1600 C C . VAL A 1 201 ? -13.811 14.288 25.711 1.00 96.94 201 VAL A C 1
ATOM 1602 O O . VAL A 1 201 ? -14.441 13.625 26.545 1.00 96.94 201 VAL A O 1
ATOM 1605 N N . LYS A 1 202 ? -14.003 15.610 25.576 1.00 97.69 202 LYS A N 1
ATOM 1606 C CA . LYS A 1 202 ? -14.956 16.383 26.397 1.00 97.69 202 LYS A CA 1
ATOM 1607 C C . LYS A 1 202 ? -16.392 15.852 26.240 1.00 97.69 202 LYS A C 1
ATOM 1609 O O . LYS A 1 202 ? -17.080 15.640 27.245 1.00 97.69 202 LYS A O 1
ATOM 1614 N N . LYS A 1 203 ? -16.839 15.541 25.012 1.00 97.88 203 LYS A N 1
ATOM 1615 C CA . LYS A 1 203 ? -18.170 14.954 24.732 1.00 97.88 203 LYS A CA 1
ATOM 1616 C C . LYS A 1 203 ? -18.331 13.570 25.379 1.00 97.88 203 LYS A C 1
ATOM 1618 O O . LYS A 1 203 ? -19.351 13.320 26.031 1.00 97.88 203 LYS A O 1
ATOM 1623 N N . LYS A 1 204 ? -17.319 12.693 25.285 1.00 96.62 204 LYS A N 1
ATOM 1624 C CA . LYS A 1 204 ? -17.303 11.374 25.955 1.00 96.62 204 LYS A CA 1
ATOM 1625 C C . LYS A 1 204 ? -17.369 11.509 27.485 1.00 96.62 204 LYS A C 1
ATOM 1627 O O . LYS A 1 204 ? -18.211 10.857 28.110 1.00 96.62 204 LYS A O 1
ATOM 1632 N N . LYS A 1 205 ? -16.578 12.409 28.094 1.00 97.94 205 LYS A N 1
ATOM 1633 C CA . LYS A 1 205 ? -16.626 12.703 29.544 1.00 97.94 205 LYS A CA 1
ATOM 1634 C C . LYS A 1 205 ? -18.018 13.194 29.980 1.00 97.94 205 LYS A C 1
ATOM 1636 O O . LYS A 1 205 ? -18.582 12.654 30.938 1.00 97.94 205 LYS A O 1
ATOM 1641 N N . LYS A 1 206 ? -18.632 14.134 29.241 1.00 98.06 206 LYS A N 1
ATOM 1642 C CA . LYS A 1 206 ? -20.008 14.617 29.498 1.00 98.06 206 LYS A CA 1
ATOM 1643 C C . LYS A 1 206 ? -21.043 13.479 29.415 1.00 98.06 206 LYS A C 1
ATOM 1645 O O . LYS A 1 206 ? -21.857 13.336 30.333 1.00 98.06 206 LYS A O 1
ATOM 1650 N N . LYS A 1 207 ? -20.987 12.621 28.382 1.00 97.81 207 LYS A N 1
ATOM 1651 C CA . LYS A 1 207 ? -21.866 11.436 28.246 1.00 97.81 207 LYS A CA 1
ATOM 1652 C C . LYS A 1 207 ? -21.698 10.458 29.423 1.00 97.81 207 LYS A C 1
ATOM 1654 O O . LYS A 1 207 ? -22.699 10.045 30.014 1.00 97.81 207 LYS A O 1
ATOM 1659 N N . LYS A 1 208 ? -20.458 10.152 29.839 1.00 97.56 208 LYS A N 1
ATOM 1660 C CA . LYS A 1 208 ? -20.161 9.277 30.995 1.00 97.56 208 LYS A CA 1
ATOM 1661 C C . LYS A 1 208 ? -20.723 9.852 32.305 1.00 97.56 208 LYS A C 1
ATOM 1663 O O . LYS A 1 208 ? -21.378 9.124 33.055 1.00 97.56 208 LYS A O 1
ATOM 1668 N N . LYS A 1 209 ? -20.575 11.166 32.548 1.00 98.19 209 LYS A N 1
ATOM 1669 C CA . LYS A 1 209 ? -21.146 11.864 33.724 1.00 98.19 209 LYS A CA 1
ATOM 1670 C C . LYS A 1 209 ? -22.682 11.799 33.732 1.00 98.19 209 LYS A C 1
ATOM 1672 O O . LYS A 1 209 ? -23.264 11.456 34.763 1.00 98.19 209 LYS A O 1
ATOM 1677 N N . LYS A 1 210 ? -23.345 12.029 32.585 1.00 98.12 210 LYS A N 1
ATOM 1678 C CA . LYS A 1 210 ? -24.811 11.881 32.436 1.00 98.12 210 LYS A CA 1
ATOM 1679 C C . LYS A 1 210 ? -25.275 10.436 32.706 1.00 98.12 210 LYS A C 1
ATOM 1681 O O . LYS A 1 210 ? -26.211 10.244 33.484 1.00 98.12 210 LYS A O 1
ATOM 1686 N N . LYS A 1 211 ? -24.592 9.416 32.160 1.00 97.94 211 LYS A N 1
ATOM 1687 C CA . LYS A 1 211 ? -24.904 7.986 32.404 1.00 97.94 211 LYS A CA 1
ATOM 1688 C C . LYS A 1 211 ? -24.742 7.610 33.887 1.00 97.94 211 LYS A C 1
ATOM 1690 O O . LYS A 1 211 ? -25.639 6.982 34.452 1.00 97.94 211 LYS A O 1
ATOM 1695 N N . LYS A 1 212 ? -23.669 8.068 34.556 1.00 98.00 212 LYS A N 1
ATOM 1696 C CA . LYS A 1 212 ? -23.441 7.855 36.005 1.00 98.00 212 LYS A CA 1
ATOM 1697 C C . LYS A 1 212 ? -24.536 8.517 36.858 1.00 98.00 212 LYS A C 1
ATOM 1699 O O . LYS A 1 212 ? -25.061 7.866 37.761 1.00 98.00 212 LYS A O 1
ATOM 1704 N N . LYS A 1 213 ? -24.949 9.756 36.538 1.00 98.31 213 LYS A N 1
ATOM 1705 C CA . LYS A 1 213 ? -26.079 10.442 37.206 1.00 98.31 213 LYS A CA 1
ATOM 1706 C C . LYS A 1 213 ? -27.404 9.678 37.028 1.00 98.31 213 LYS A C 1
ATOM 1708 O O . LYS A 1 213 ? -28.088 9.435 38.022 1.00 98.31 213 LYS A O 1
ATOM 1713 N N . LYS A 1 214 ? -27.739 9.224 35.808 1.00 98.00 214 LYS A N 1
ATOM 1714 C CA . LYS A 1 214 ? -28.944 8.403 35.544 1.00 98.00 214 LYS A CA 1
ATOM 1715 C C . LYS A 1 214 ? -28.921 7.076 36.327 1.00 98.00 214 LYS A C 1
ATOM 1717 O O . LYS A 1 214 ? -29.919 6.735 36.959 1.00 98.00 214 LYS A O 1
ATOM 1722 N N . LYS A 1 215 ? -27.780 6.365 36.369 1.00 97.88 215 LYS A N 1
ATOM 1723 C CA . LYS A 1 215 ? -27.620 5.111 37.142 1.00 97.88 215 LYS A CA 1
ATOM 1724 C C . LYS A 1 215 ? -27.795 5.342 38.652 1.00 97.88 215 LYS A C 1
ATOM 1726 O O . LYS A 1 215 ? -28.509 4.576 39.294 1.00 97.88 215 LYS A O 1
ATOM 1731 N N . LYS A 1 216 ? -27.227 6.426 39.210 1.00 98.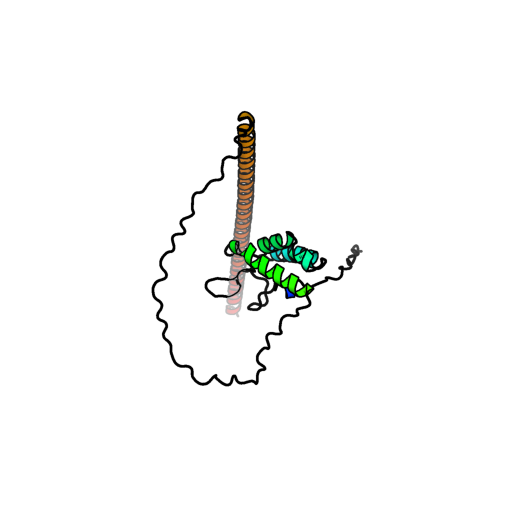19 216 LYS A N 1
ATOM 1732 C CA . LYS A 1 216 ? -27.431 6.816 40.622 1.00 98.19 216 LYS A CA 1
ATOM 1733 C C . LYS A 1 216 ? -28.906 7.130 40.931 1.00 98.19 216 LYS A C 1
ATOM 1735 O O . LYS A 1 216 ? -29.421 6.621 41.923 1.00 98.19 216 LYS A O 1
ATOM 1740 N N . LYS A 1 217 ? -29.608 7.891 40.073 1.00 98.12 217 LYS A N 1
ATOM 1741 C CA . LYS A 1 217 ? -31.052 8.173 40.236 1.00 98.12 217 LYS A CA 1
ATOM 1742 C C . LYS A 1 217 ? -31.898 6.888 40.208 1.00 98.12 217 LYS A C 1
ATOM 1744 O O . LYS A 1 217 ? -32.733 6.707 41.090 1.00 98.12 217 LYS A O 1
ATOM 1749 N N . LYS A 1 218 ? -31.644 5.964 39.265 1.00 97.88 218 LYS A N 1
ATOM 1750 C CA . LYS A 1 218 ? -32.332 4.656 39.205 1.00 97.88 218 LYS A CA 1
ATOM 1751 C C . LYS A 1 218 ? -32.091 3.812 40.468 1.00 97.88 218 LYS A C 1
ATOM 1753 O O . LYS A 1 218 ? -33.050 3.278 41.016 1.00 97.88 218 LYS A O 1
ATOM 1758 N N . LYS A 1 219 ? -30.849 3.745 40.975 1.00 97.94 219 LYS A N 1
ATOM 1759 C CA . LYS A 1 219 ? -30.529 3.041 42.236 1.00 97.94 219 LYS A CA 1
ATOM 1760 C C . LYS A 1 219 ? -31.266 3.639 43.445 1.00 97.94 219 LYS A C 1
ATOM 1762 O O . LYS A 1 219 ? -31.828 2.880 44.225 1.00 97.94 219 LYS A O 1
ATOM 1767 N N . LYS A 1 220 ? -31.324 4.974 43.575 1.00 98.00 220 LYS A N 1
ATOM 1768 C CA . LYS A 1 220 ? -32.087 5.643 44.651 1.00 98.00 220 LYS A CA 1
ATOM 1769 C C . LYS A 1 220 ? -33.590 5.331 44.576 1.00 98.00 220 LYS A C 1
ATOM 1771 O O . LYS A 1 220 ? -34.178 5.013 45.602 1.00 98.00 220 LYS A O 1
ATOM 1776 N N . LYS A 1 221 ? -34.196 5.356 43.378 1.00 97.88 221 LYS A N 1
ATOM 1777 C CA . LYS A 1 221 ? -35.615 4.986 43.187 1.00 97.88 221 LYS A CA 1
ATOM 1778 C C . LYS A 1 221 ? -35.892 3.523 43.570 1.00 97.88 221 LYS A C 1
ATOM 1780 O O . LYS A 1 221 ? -36.872 3.273 44.258 1.00 97.88 221 LYS A O 1
ATOM 1785 N N . LYS A 1 222 ? -35.020 2.579 43.182 1.00 97.19 222 LYS A N 1
ATOM 1786 C CA . LYS A 1 222 ? -35.142 1.161 43.580 1.00 97.19 222 LYS A CA 1
ATOM 1787 C C . LYS A 1 222 ? -35.051 0.977 45.101 1.00 97.19 222 LYS A C 1
ATOM 1789 O O . LYS A 1 222 ? -35.917 0.330 4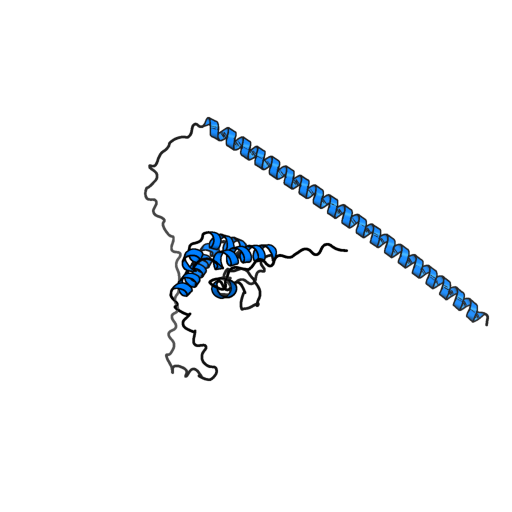5.667 1.00 97.19 222 LYS A O 1
ATOM 1794 N N . LYS A 1 223 ? -34.075 1.615 45.767 1.00 97.19 223 LYS A N 1
ATOM 1795 C CA . LYS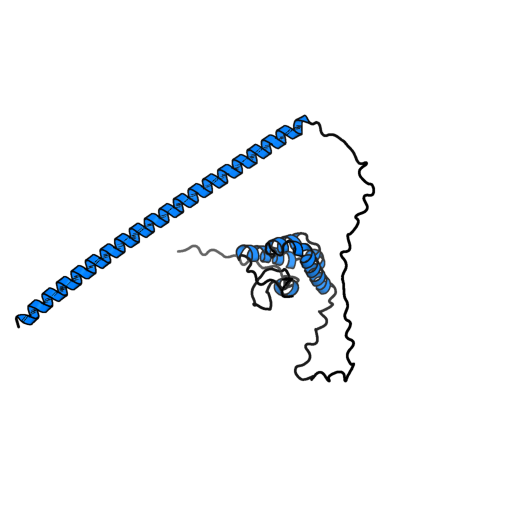 A 1 223 ? -33.964 1.572 47.238 1.00 97.19 223 LYS A CA 1
ATOM 1796 C C . LYS A 1 223 ? -35.232 2.091 47.929 1.00 97.19 223 LYS A C 1
ATOM 1798 O O . LYS A 1 223 ? -35.739 1.406 48.802 1.00 97.19 223 LYS A O 1
ATOM 1803 N N . LYS A 1 224 ? -35.778 3.236 47.485 1.00 97.25 224 LYS A N 1
ATOM 1804 C CA . LYS A 1 224 ? -37.030 3.798 48.030 1.00 97.25 224 LYS A CA 1
ATOM 1805 C C . LYS A 1 224 ? -38.235 2.857 47.865 1.00 97.25 224 LYS A C 1
ATOM 1807 O O . LYS A 1 224 ? -39.023 2.726 48.795 1.00 97.25 224 LYS A O 1
ATOM 1812 N N . LYS A 1 225 ? -38.368 2.191 46.709 1.00 96.50 225 LYS A N 1
ATOM 1813 C CA . LYS A 1 225 ? -39.431 1.194 46.479 1.00 96.50 225 LYS A CA 1
ATOM 1814 C C . LYS A 1 225 ? -39.290 -0.013 47.412 1.00 96.50 225 LYS A C 1
ATOM 1816 O O . LYS A 1 225 ? -40.263 -0.394 48.048 1.00 96.50 225 LYS A O 1
ATOM 1821 N N . ASN A 1 226 ? -38.078 -0.550 47.558 1.00 95.44 226 ASN A N 1
ATOM 1822 C CA . ASN A 1 226 ? -37.835 -1.694 48.441 1.00 95.44 226 ASN A CA 1
ATOM 1823 C C . ASN A 1 226 ? -38.123 -1.354 49.913 1.00 95.44 226 ASN A C 1
ATOM 1825 O O . ASN A 1 226 ? -38.756 -2.145 50.603 1.00 95.44 226 ASN A O 1
ATOM 1829 N N . THR A 1 227 ? -37.733 -0.163 50.386 1.00 95.75 227 THR A N 1
ATOM 1830 C CA . THR A 1 227 ? -38.044 0.277 51.758 1.00 95.75 227 THR A CA 1
ATOM 1831 C C . THR A 1 227 ? -39.541 0.485 51.994 1.00 95.75 227 THR A C 1
ATOM 1833 O O . THR A 1 227 ? -40.017 0.221 53.091 1.00 95.75 227 THR A O 1
ATOM 1836 N N . ALA A 1 228 ? -40.291 0.945 50.986 1.00 94.06 228 ALA A N 1
ATOM 1837 C CA . ALA A 1 228 ? -41.742 1.105 51.094 1.00 94.06 228 ALA A CA 1
ATOM 1838 C C . ALA A 1 228 ? -42.458 -0.256 51.160 1.00 94.06 228 ALA A C 1
ATOM 1840 O O . ALA A 1 228 ? -43.316 -0.454 52.017 1.00 94.06 228 ALA A O 1
ATOM 1841 N N . ASN A 1 229 ? -42.049 -1.214 50.320 1.00 91.75 229 ASN A N 1
ATOM 1842 C CA . ASN A 1 229 ? -42.606 -2.568 50.330 1.00 91.75 229 ASN A CA 1
ATOM 1843 C C . ASN A 1 229 ? -42.317 -3.300 51.650 1.00 91.75 229 ASN A C 1
ATOM 1845 O O . ASN A 1 229 ? -43.228 -3.887 52.223 1.00 91.75 229 ASN A O 1
ATOM 1849 N N . GLY A 1 230 ? -41.093 -3.191 52.183 1.00 91.81 230 GLY A N 1
ATOM 1850 C CA . GLY A 1 230 ? -40.742 -3.804 53.470 1.00 91.81 230 GLY A CA 1
ATOM 1851 C C . GLY A 1 230 ? -41.551 -3.256 54.653 1.00 91.81 230 GLY A C 1
ATOM 1852 O O . GLY A 1 230 ? -41.921 -4.009 55.547 1.00 91.81 230 GLY A O 1
ATOM 1853 N N . LYS A 1 231 ? -41.899 -1.959 54.647 1.00 90.50 231 LYS A N 1
ATOM 1854 C CA . LYS A 1 231 ? -42.794 -1.376 55.663 1.00 90.50 231 LYS A CA 1
ATOM 1855 C C . LYS A 1 231 ? -44.239 -1.871 55.541 1.00 90.50 231 LYS A C 1
ATOM 1857 O O . LYS A 1 231 ? -44.902 -2.014 56.559 1.00 90.50 231 LYS A O 1
ATOM 1862 N N . LYS A 1 232 ? -44.726 -2.130 54.320 1.00 87.12 232 LYS A N 1
ATOM 1863 C CA . LYS A 1 232 ? -46.084 -2.654 54.089 1.00 87.12 232 LYS A CA 1
ATOM 1864 C C . LYS A 1 232 ? -46.228 -4.100 54.577 1.00 87.12 232 LYS A C 1
ATOM 1866 O O . LYS A 1 232 ? -47.284 -4.453 55.079 1.00 87.12 232 LYS A O 1
ATOM 1871 N N . GLN A 1 233 ? -45.168 -4.901 54.463 1.00 83.69 233 GLN A N 1
ATOM 1872 C CA . GLN A 1 233 ? -45.166 -6.300 54.897 1.00 83.69 233 GLN A CA 1
ATOM 1873 C C . GLN A 1 233 ? -45.109 -6.457 56.423 1.00 83.69 233 GLN A C 1
ATOM 1875 O O . GLN A 1 233 ? -45.711 -7.380 56.934 1.00 83.69 233 GLN A O 1
ATOM 1880 N N . LYS A 1 234 ? -44.465 -5.533 57.154 1.00 82.31 234 LYS A N 1
ATOM 1881 C CA . LYS A 1 234 ? -44.450 -5.525 58.633 1.00 82.31 234 LYS A CA 1
ATOM 1882 C C . LYS A 1 234 ? -45.767 -5.079 59.294 1.00 82.31 234 LYS A C 1
ATOM 1884 O O . LYS A 1 234 ? -45.856 -5.097 60.512 1.00 82.31 234 LYS A O 1
ATOM 1889 N N . ARG A 1 235 ? -46.729 -4.571 58.517 1.00 78.00 235 ARG A N 1
ATOM 1890 C CA . ARG A 1 235 ? -48.046 -4.111 59.002 1.00 78.00 235 ARG A CA 1
ATOM 1891 C C . ARG A 1 235 ? -49.166 -5.132 58.761 1.00 78.00 235 ARG A C 1
ATOM 1893 O O . ARG A 1 235 ? -50.308 -4.837 59.088 1.00 78.00 235 ARG A O 1
ATOM 1900 N N . ARG A 1 236 ? -48.847 -6.247 58.108 1.00 68.44 236 ARG A N 1
ATOM 1901 C CA . ARG A 1 236 ? -49.721 -7.407 57.931 1.00 68.44 236 ARG A CA 1
ATOM 1902 C C . ARG A 1 236 ? -49.260 -8.482 58.892 1.00 68.44 236 ARG A C 1
ATOM 1904 O O . ARG A 1 236 ? -50.144 -9.223 59.348 1.00 68.44 236 ARG A O 1
#